Protein AF-A0A956WX05-F1 (afdb_monomer)

Secondary structure (DSSP, 8-state):
-HHHHHHHHHHHHHT-HHHHHHHHHHHHHHHHHHHH-HHHHHHHHHHHHHHHHTGGGS-HHHHHHHHHHIIIIIHHHHHHTT-HHHHHHHHHHHHHHH-HHHHHHHHHHHHHTHHHHHHHHHHHHHHHHHHHHHTT---EEEE-PPPHHHHHHHHHHHT--HHHHHT---EEEE-SSHHHHHHHHHHHHHHSPPPTT-EEETTTS--TT----EEE--

Radius of gyration: 20.92 Å; Cα contacts (8 Å, |Δi|>4): 188; chains: 1; bounding box: 52×32×57 Å

Structure (mmCIF, N/CA/C/O backbone):
data_AF-A0A956WX05-F1
#
_entry.id   AF-A0A956WX05-F1
#
loop_
_atom_site.group_PDB
_atom_site.id
_atom_site.type_symbol
_atom_site.label_atom_id
_atom_site.label_alt_id
_atom_site.label_comp_id
_atom_site.label_asym_id
_atom_site.label_entity_id
_atom_site.label_seq_id
_atom_site.pdbx_PDB_ins_code
_atom_site.Cartn_x
_atom_site.Cartn_y
_atom_site.Cartn_z
_atom_site.occupancy
_atom_site.B_iso_or_equiv
_atom_site.auth_seq_id
_atom_site.auth_comp_id
_atom_site.auth_asym_id
_atom_site.auth_atom_id
_atom_site.pdbx_PDB_model_num
ATOM 1 N N . ILE A 1 1 ? 30.055 19.301 -15.978 1.00 44.91 1 ILE A N 1
ATOM 2 C CA . ILE A 1 1 ? 29.910 18.831 -17.383 1.00 44.91 1 ILE A CA 1
ATOM 3 C C . ILE A 1 1 ? 28.985 17.605 -17.504 1.00 44.91 1 ILE A C 1
ATOM 5 O O . ILE A 1 1 ? 28.090 17.647 -18.333 1.00 44.91 1 ILE A O 1
ATOM 9 N N . LYS A 1 2 ? 29.084 16.570 -16.645 1.00 38.91 2 LYS A N 1
ATOM 10 C CA . LYS A 1 2 ? 28.152 15.411 -16.659 1.00 38.91 2 LYS A CA 1
ATOM 11 C C . LYS A 1 2 ? 26.676 15.735 -16.329 1.00 38.91 2 LYS A C 1
ATOM 13 O O . LYS A 1 2 ? 25.801 15.197 -16.988 1.00 38.91 2 LYS A O 1
ATOM 18 N N . ARG A 1 3 ? 26.382 16.672 -15.411 1.00 35.03 3 ARG A N 1
ATOM 19 C CA . ARG A 1 3 ? 24.989 17.054 -15.061 1.00 35.03 3 ARG A CA 1
ATOM 20 C C . ARG A 1 3 ? 24.196 17.713 -16.206 1.00 35.03 3 ARG A C 1
ATOM 22 O O . ARG A 1 3 ? 23.007 17.471 -16.328 1.00 35.03 3 ARG A O 1
ATOM 29 N N . PHE A 1 4 ? 24.862 18.443 -17.105 1.00 32.81 4 PHE A N 1
ATOM 30 C CA . PHE A 1 4 ? 24.229 19.050 -18.290 1.00 32.81 4 PHE A CA 1
ATOM 31 C C . PHE A 1 4 ? 23.943 18.041 -19.424 1.00 32.81 4 PHE A C 1
ATOM 33 O O . PHE A 1 4 ? 23.178 18.332 -20.342 1.00 32.81 4 PHE A O 1
ATOM 40 N N . SER A 1 5 ? 24.558 16.853 -19.383 1.00 39.62 5 SER A N 1
ATOM 41 C CA . SER A 1 5 ? 24.333 15.771 -20.353 1.00 39.62 5 SER A CA 1
ATOM 42 C C . SER A 1 5 ? 23.046 14.993 -20.048 1.00 39.62 5 SER A C 1
ATOM 44 O O . SER A 1 5 ? 22.335 14.593 -20.969 1.00 39.62 5 SER A O 1
ATOM 46 N N . ASP A 1 6 ? 22.710 14.815 -18.769 1.00 43.44 6 ASP A N 1
ATOM 47 C CA . ASP A 1 6 ? 21.544 14.027 -18.351 1.00 43.44 6 ASP A CA 1
ATOM 48 C C . ASP A 1 6 ? 20.215 14.789 -18.517 1.00 43.44 6 ASP A C 1
ATOM 50 O O . ASP A 1 6 ? 19.205 14.185 -18.888 1.00 43.44 6 ASP A O 1
ATOM 54 N N . GLU A 1 7 ? 20.212 16.121 -18.386 1.00 37.94 7 GLU A N 1
ATOM 55 C CA . GLU A 1 7 ? 19.055 16.964 -18.739 1.00 37.94 7 GLU A CA 1
ATOM 56 C C . GLU A 1 7 ? 18.768 16.950 -20.247 1.00 37.94 7 GLU A C 1
ATOM 58 O O . GLU A 1 7 ? 17.620 16.768 -20.658 1.00 37.94 7 GLU A O 1
ATOM 63 N N . LYS A 1 8 ? 19.809 17.022 -21.091 1.00 35.59 8 LYS A N 1
ATOM 64 C CA . LYS A 1 8 ? 19.659 16.902 -22.552 1.00 35.59 8 LYS A CA 1
ATOM 65 C C . LYS A 1 8 ? 19.182 15.514 -22.980 1.00 35.59 8 LYS A C 1
ATOM 67 O O . LYS A 1 8 ? 18.405 15.407 -23.925 1.00 35.59 8 LYS A O 1
ATOM 72 N N . ARG A 1 9 ? 19.582 14.453 -22.272 1.00 43.03 9 ARG A N 1
ATOM 73 C CA . ARG A 1 9 ? 19.120 13.078 -22.531 1.00 43.03 9 ARG A CA 1
ATOM 74 C C . ARG A 1 9 ? 17.665 12.872 -22.101 1.00 43.03 9 ARG A C 1
ATOM 76 O O . ARG A 1 9 ? 16.919 12.186 -22.794 1.00 43.03 9 ARG A O 1
ATOM 83 N N . SER A 1 10 ? 17.243 13.518 -21.017 1.00 41.22 10 SER A N 1
ATOM 84 C CA . SER A 1 10 ? 15.852 13.523 -20.546 1.00 41.22 10 SER A CA 1
ATOM 85 C C . SER A 1 10 ? 14.934 14.331 -21.480 1.00 41.22 10 SER A C 1
ATOM 87 O O . SER A 1 10 ? 13.826 13.892 -21.787 1.00 41.22 10 SER A O 1
ATOM 89 N N . GLN A 1 11 ? 15.425 15.444 -22.038 1.00 34.50 11 GLN A N 1
ATOM 90 C CA . GLN A 1 11 ? 14.719 16.248 -23.049 1.00 34.50 11 GLN A CA 1
ATOM 91 C C . GLN A 1 11 ? 14.708 15.605 -24.453 1.00 34.50 11 GLN A C 1
ATOM 93 O O . GLN A 1 11 ? 13.719 15.734 -25.177 1.00 34.50 11 GLN A O 1
ATOM 98 N N . GLN A 1 12 ? 15.743 14.846 -24.838 1.00 37.19 12 GLN A N 1
ATOM 99 C CA . GLN A 1 12 ? 15.767 14.087 -26.103 1.00 37.19 12 GLN A CA 1
ATOM 100 C C . GLN A 1 12 ? 14.796 12.898 -26.118 1.00 37.19 12 GLN A C 1
ATOM 102 O O . GLN A 1 12 ? 14.262 12.544 -27.168 1.00 37.19 12 GLN A O 1
ATOM 107 N N . VAL A 1 13 ? 14.518 12.286 -24.961 1.00 44.94 13 VAL A N 1
ATOM 108 C CA . VAL A 1 13 ? 13.513 11.212 -24.859 1.00 44.94 13 VAL A CA 1
ATOM 109 C C . VAL A 1 13 ? 12.089 11.766 -25.011 1.00 44.94 13 VAL A C 1
ATOM 111 O O . VAL A 1 13 ? 11.236 11.089 -25.583 1.00 44.94 13 VAL A O 1
ATOM 114 N N . ALA A 1 14 ? 11.839 13.012 -24.589 1.00 45.31 14 ALA A N 1
ATOM 115 C CA . ALA A 1 14 ? 10.548 13.685 -24.758 1.00 45.31 14 ALA A CA 1
ATOM 116 C C . ALA A 1 14 ? 10.253 14.127 -26.211 1.00 45.31 14 ALA A C 1
ATOM 118 O O . ALA A 1 14 ? 9.101 14.392 -26.551 1.00 45.31 14 ALA A O 1
ATOM 119 N N . THR A 1 15 ? 11.267 14.180 -27.082 1.00 43.34 15 THR A N 1
ATOM 120 C CA . THR A 1 15 ? 11.187 14.778 -28.429 1.00 43.34 15 THR A CA 1
ATOM 121 C C . THR A 1 15 ? 11.340 13.782 -29.581 1.00 43.34 15 THR A C 1
ATOM 123 O O . THR A 1 15 ? 11.378 14.204 -30.732 1.00 43.34 15 THR A O 1
ATOM 126 N N . ASN A 1 16 ? 11.385 12.466 -29.330 1.00 46.72 16 ASN A N 1
ATOM 127 C CA . ASN A 1 16 ? 11.473 11.472 -30.406 1.00 46.72 16 ASN A CA 1
ATOM 128 C C . ASN A 1 16 ? 10.069 11.009 -30.874 1.00 46.72 16 ASN A C 1
ATOM 130 O O . ASN A 1 16 ? 9.438 10.186 -30.197 1.00 46.72 16 ASN A O 1
ATOM 134 N N . PRO A 1 17 ? 9.566 11.482 -32.033 1.00 50.50 17 PRO A N 1
ATOM 135 C CA . PRO A 1 17 ? 8.186 11.250 -32.466 1.00 50.50 17 PRO A CA 1
ATOM 136 C C . PRO A 1 17 ? 7.859 9.770 -32.719 1.00 50.50 17 PRO A C 1
ATOM 138 O O . PRO A 1 17 ? 6.724 9.358 -32.497 1.00 50.50 17 PRO A O 1
ATOM 141 N N . LYS A 1 18 ? 8.844 8.934 -33.090 1.00 49.53 18 LYS A N 1
ATOM 142 C CA . LYS A 1 18 ? 8.647 7.483 -33.302 1.00 49.53 18 LYS A CA 1
ATOM 143 C C . LYS A 1 18 ? 8.356 6.716 -32.009 1.00 49.53 18 LYS A C 1
ATOM 145 O O . LYS A 1 18 ? 7.507 5.832 -32.002 1.00 49.53 18 LYS A O 1
ATOM 150 N N . LEU A 1 19 ? 9.049 7.041 -30.915 1.00 51.34 19 LEU A N 1
ATOM 151 C CA . LEU A 1 19 ? 8.840 6.392 -29.611 1.00 51.34 19 LEU A CA 1
ATOM 152 C C . LEU A 1 19 ? 7.511 6.821 -28.978 1.00 51.34 19 LEU A C 1
ATOM 154 O O . LEU A 1 19 ? 6.850 6.011 -28.330 1.00 51.34 19 LEU A O 1
ATOM 158 N N . ARG A 1 20 ? 7.112 8.079 -29.204 1.00 54.81 20 ARG A N 1
ATOM 159 C CA . ARG A 1 20 ? 5.811 8.619 -28.794 1.00 54.81 20 ARG A CA 1
ATOM 160 C C . ARG A 1 20 ? 4.674 7.939 -29.560 1.00 54.81 20 ARG A C 1
ATOM 162 O O . ARG A 1 20 ? 3.810 7.345 -28.935 1.00 54.81 20 ARG A O 1
ATOM 169 N N . SER A 1 21 ? 4.794 7.850 -30.887 1.00 59.25 21 SER A N 1
ATOM 170 C CA . SER A 1 21 ? 3.872 7.102 -31.754 1.00 59.25 21 SER A CA 1
ATOM 171 C C . SER A 1 21 ? 3.710 5.633 -31.335 1.00 59.25 21 SER A C 1
ATOM 173 O O . SER A 1 21 ? 2.587 5.144 -31.275 1.00 59.25 21 SER A O 1
ATOM 175 N N . GLN A 1 22 ? 4.791 4.922 -30.991 1.00 63.62 22 GLN A N 1
ATOM 176 C CA . GLN A 1 22 ? 4.692 3.528 -30.532 1.00 63.62 22 GLN A CA 1
ATOM 177 C C . GLN A 1 22 ? 4.024 3.389 -29.158 1.00 63.62 22 GLN A C 1
ATOM 179 O O . GLN A 1 22 ? 3.294 2.421 -28.925 1.00 63.62 22 GLN A O 1
ATOM 184 N N . ARG A 1 23 ? 4.263 4.338 -28.242 1.00 59.41 23 ARG A N 1
ATOM 185 C CA . ARG A 1 23 ? 3.564 4.398 -26.951 1.00 59.41 23 ARG A CA 1
ATOM 186 C C . ARG A 1 23 ? 2.079 4.659 -27.140 1.00 59.41 23 ARG A C 1
ATOM 188 O O . ARG A 1 23 ? 1.278 3.930 -26.566 1.00 59.41 23 ARG A O 1
ATOM 195 N N . ASP A 1 24 ? 1.735 5.630 -27.974 1.00 65.44 24 ASP A N 1
ATOM 196 C CA . ASP A 1 24 ? 0.354 6.013 -28.255 1.00 65.44 24 ASP A CA 1
ATOM 197 C C . ASP A 1 24 ? -0.404 4.864 -28.933 1.00 65.44 24 ASP A C 1
ATOM 199 O O . ASP A 1 24 ? -1.532 4.566 -28.557 1.00 65.44 24 ASP A O 1
ATOM 203 N N . GLU A 1 25 ? 0.245 4.129 -29.839 1.00 68.56 25 GLU A N 1
ATOM 204 C CA . GLU A 1 25 ? -0.319 2.941 -30.490 1.00 68.56 25 GLU A CA 1
ATOM 205 C C . GLU A 1 25 ? -0.507 1.769 -29.511 1.00 68.56 25 GLU A C 1
ATOM 207 O O . GLU A 1 25 ? -1.516 1.066 -29.551 1.00 68.56 25 GLU A O 1
ATOM 212 N N . THR A 1 26 ? 0.445 1.560 -28.594 1.00 66.38 26 THR A N 1
ATOM 213 C CA . THR A 1 26 ? 0.338 0.523 -27.551 1.00 66.38 26 THR A CA 1
ATOM 214 C C . THR A 1 26 ? -0.790 0.850 -26.579 1.00 66.38 26 THR A C 1
ATOM 216 O O . THR A 1 26 ? -1.594 -0.020 -26.257 1.00 66.38 26 THR A O 1
ATOM 219 N N . LEU A 1 27 ? -0.889 2.110 -26.150 1.00 66.12 27 LEU A N 1
ATOM 220 C CA . LEU A 1 27 ? -1.981 2.598 -25.314 1.00 66.12 27 LEU A CA 1
ATOM 221 C C . LEU A 1 27 ? -3.322 2.479 -26.040 1.00 66.12 27 LEU A C 1
ATOM 223 O O . LEU A 1 27 ? -4.270 1.957 -25.466 1.00 66.12 27 LEU A O 1
ATOM 227 N N . ARG A 1 28 ? -3.396 2.877 -27.315 1.00 66.25 28 ARG A N 1
ATOM 228 C CA . ARG A 1 28 ? -4.597 2.755 -28.151 1.00 66.25 28 ARG A CA 1
ATOM 229 C C . ARG A 1 28 ? -5.059 1.304 -28.265 1.00 66.25 28 ARG A C 1
ATOM 231 O O . ARG A 1 28 ? -6.236 1.037 -28.048 1.00 66.25 28 ARG A O 1
ATOM 238 N N . LYS A 1 29 ? -4.145 0.366 -28.538 1.00 67.25 29 LYS A N 1
ATOM 239 C CA . LYS A 1 29 ? -4.451 -1.074 -28.574 1.00 67.25 29 LYS A CA 1
ATOM 240 C C . LYS A 1 29 ? -4.931 -1.584 -27.222 1.00 67.25 29 LYS A C 1
ATOM 242 O O . LYS A 1 29 ? -5.935 -2.277 -27.177 1.00 67.25 29 LYS A O 1
ATOM 247 N N . LEU A 1 30 ? -4.274 -1.191 -26.129 1.00 65.50 30 LEU A N 1
ATOM 248 C CA . LEU A 1 30 ? -4.719 -1.539 -24.778 1.00 65.50 30 LEU A CA 1
ATOM 249 C C . LEU A 1 30 ? -6.132 -1.006 -24.490 1.00 65.50 30 LEU A C 1
ATOM 251 O O . LEU A 1 30 ? -6.944 -1.753 -23.960 1.00 65.50 30 LEU A O 1
ATOM 255 N N . PHE A 1 31 ? -6.456 0.232 -24.873 1.00 66.56 31 PHE A N 1
ATOM 256 C CA . PHE A 1 31 ? -7.792 0.811 -24.680 1.00 66.56 31 PHE A CA 1
ATOM 257 C C . PHE A 1 31 ? -8.874 0.145 -25.538 1.00 66.56 31 PHE A C 1
ATOM 259 O O . PHE A 1 31 ? -9.967 -0.096 -25.037 1.00 66.56 31 PHE A O 1
ATOM 266 N N . LEU A 1 32 ? -8.569 -0.201 -26.792 1.00 61.84 32 LEU A N 1
ATOM 267 C CA . LEU A 1 32 ? -9.462 -0.999 -27.640 1.00 61.84 32 LEU A CA 1
ATOM 268 C C . LEU A 1 32 ? -9.715 -2.383 -27.027 1.00 61.84 32 LEU A C 1
ATOM 270 O O . LEU A 1 32 ? -10.863 -2.790 -26.901 1.00 61.84 32 LEU A O 1
ATOM 274 N N . SER A 1 33 ? -8.668 -3.057 -26.539 1.00 61.31 33 SER A N 1
ATOM 275 C CA . SER A 1 33 ? -8.810 -4.347 -25.853 1.00 61.31 33 SER A CA 1
ATOM 276 C C . SER A 1 33 ? -9.602 -4.246 -24.544 1.00 61.31 33 SER A C 1
ATOM 278 O O . SER A 1 33 ? -10.356 -5.157 -24.223 1.00 61.31 33 SER A O 1
ATOM 280 N N . MET A 1 34 ? -9.472 -3.145 -23.792 1.00 63.53 34 MET A N 1
ATOM 281 C CA . MET A 1 34 ? -10.298 -2.887 -22.602 1.00 63.53 34 MET A CA 1
ATOM 282 C C . MET A 1 34 ? -11.779 -2.707 -22.935 1.00 63.53 34 MET A C 1
ATOM 284 O O . MET A 1 34 ? -12.617 -3.080 -22.120 1.00 63.53 34 MET A O 1
ATOM 288 N N . ALA A 1 35 ? -12.089 -2.098 -24.083 1.00 61.78 35 ALA A N 1
ATOM 289 C CA . ALA A 1 35 ? -13.461 -1.841 -24.508 1.00 61.78 35 ALA A CA 1
ATOM 290 C C . ALA A 1 35 ? -14.190 -3.122 -24.945 1.00 61.78 35 ALA A C 1
ATOM 292 O O . ALA A 1 35 ? -15.409 -3.191 -24.828 1.00 61.78 35 ALA A O 1
ATOM 293 N N . GLU A 1 36 ? -13.451 -4.128 -25.418 1.00 71.25 36 GLU A N 1
ATOM 294 C CA . GLU A 1 36 ? -14.001 -5.423 -25.831 1.00 71.25 36 GLU A CA 1
ATOM 295 C C . GLU A 1 36 ? -14.090 -6.420 -24.665 1.00 71.25 36 GLU A C 1
ATOM 297 O O . GLU A 1 36 ? -15.132 -7.045 -24.474 1.00 71.25 36 GLU A O 1
ATOM 302 N N . ASP A 1 37 ? -13.019 -6.578 -23.874 1.00 84.38 37 ASP A N 1
ATOM 303 C CA . ASP A 1 37 ? -12.986 -7.529 -22.758 1.00 84.38 37 ASP A CA 1
ATOM 304 C C . ASP A 1 37 ? -11.875 -7.212 -21.737 1.00 84.38 37 ASP A C 1
ATOM 306 O O . ASP A 1 37 ? -10.675 -7.378 -21.986 1.00 84.38 37 ASP A O 1
ATOM 310 N N . ILE A 1 38 ? -12.276 -6.844 -20.516 1.00 83.81 38 ILE A N 1
ATOM 311 C CA . ILE A 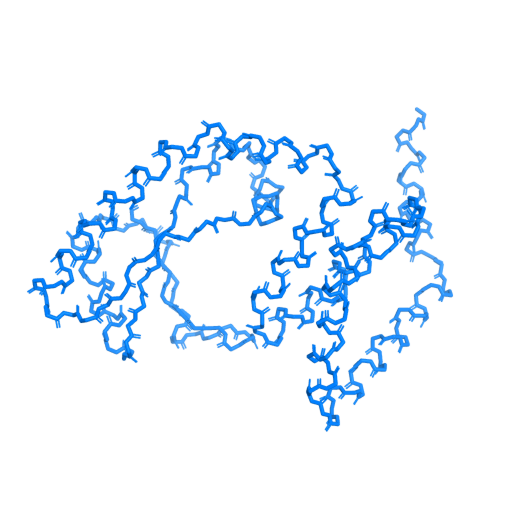1 38 ? -11.361 -6.553 -19.401 1.00 83.81 38 ILE A CA 1
ATOM 312 C C . ILE A 1 38 ? -10.421 -7.723 -19.057 1.00 83.81 38 ILE A C 1
ATOM 314 O O . ILE A 1 38 ? -9.303 -7.497 -18.579 1.00 83.81 38 ILE A O 1
ATOM 318 N N . ARG A 1 39 ? -10.816 -8.976 -19.330 1.00 89.25 39 ARG A N 1
ATOM 319 C CA . ARG A 1 39 ? -10.009 -10.173 -19.037 1.00 89.25 39 ARG A CA 1
ATOM 320 C C . ARG A 1 39 ? -8.691 -10.171 -19.804 1.00 89.25 39 ARG A C 1
ATOM 322 O O . ARG A 1 39 ? -7.672 -10.588 -19.255 1.00 89.25 39 ARG A O 1
ATOM 329 N N . VAL A 1 40 ? -8.675 -9.633 -21.025 1.00 87.56 40 VAL A N 1
ATOM 330 C CA . VAL A 1 40 ? -7.454 -9.504 -21.839 1.00 87.56 40 VAL A CA 1
ATOM 331 C C . VAL A 1 40 ? -6.421 -8.636 -21.123 1.00 87.56 40 VAL A C 1
ATOM 333 O O . VAL A 1 40 ? -5.232 -8.961 -21.080 1.00 87.56 40 VAL A O 1
ATOM 336 N N . VAL A 1 41 ? -6.873 -7.552 -20.493 1.00 86.19 41 VAL A N 1
ATOM 337 C CA . VAL A 1 41 ? -5.995 -6.628 -19.769 1.00 86.19 41 VAL A CA 1
ATOM 338 C C . VAL A 1 41 ? -5.484 -7.244 -18.475 1.00 86.19 41 VAL A C 1
ATOM 340 O O . VAL A 1 41 ? -4.304 -7.095 -18.161 1.00 86.19 41 VAL A O 1
ATOM 343 N N . ILE A 1 42 ? -6.327 -7.989 -17.759 1.00 89.75 42 ILE A N 1
ATOM 344 C CA . ILE A 1 42 ? -5.915 -8.726 -16.557 1.00 89.75 42 ILE A CA 1
ATOM 345 C C . ILE A 1 42 ? -4.825 -9.750 -16.906 1.00 89.75 42 ILE A C 1
ATOM 347 O O . ILE A 1 42 ? -3.779 -9.772 -16.255 1.00 89.75 42 ILE A O 1
ATOM 351 N N . ILE A 1 43 ? -5.013 -10.533 -17.976 1.00 92.06 43 ILE A N 1
ATOM 352 C CA . ILE A 1 43 ? -4.003 -11.484 -18.467 1.00 92.06 43 ILE A CA 1
ATOM 353 C C . ILE A 1 43 ? -2.708 -10.747 -18.823 1.00 92.06 43 ILE A C 1
ATOM 355 O O . ILE A 1 43 ? -1.618 -11.191 -18.456 1.00 92.06 43 ILE A O 1
ATOM 359 N N . LYS A 1 44 ? -2.799 -9.584 -19.480 1.00 91.62 44 LYS A N 1
ATOM 360 C CA . LYS A 1 44 ? -1.610 -8.815 -19.858 1.00 91.62 44 LYS A CA 1
ATOM 361 C C . LYS A 1 44 ? -0.866 -8.223 -18.660 1.00 91.62 44 LYS A C 1
ATOM 363 O O . LYS A 1 44 ? 0.366 -8.176 -18.667 1.00 91.62 44 LYS A O 1
ATOM 368 N N . LEU A 1 45 ? -1.589 -7.783 -17.634 1.00 93.75 45 LEU A N 1
ATOM 369 C CA . LEU A 1 45 ? -1.011 -7.330 -16.372 1.00 93.75 45 LEU A CA 1
ATOM 370 C C . LEU A 1 45 ? -0.307 -8.478 -15.640 1.00 93.75 45 LEU A C 1
ATOM 372 O O . LEU A 1 45 ? 0.803 -8.280 -15.149 1.00 93.75 45 LEU A O 1
ATOM 376 N N . ALA A 1 46 ? -0.897 -9.676 -15.630 1.00 95.44 46 ALA A N 1
ATOM 377 C CA . ALA A 1 46 ? -0.280 -10.869 -15.055 1.00 95.44 46 ALA A CA 1
ATOM 378 C C . ALA A 1 46 ? 1.003 -11.280 -15.805 1.00 95.44 46 ALA A C 1
ATOM 380 O O . ALA A 1 46 ? 2.035 -11.507 -15.172 1.00 95.44 46 ALA A O 1
ATOM 381 N N . ASP A 1 47 ? 0.979 -11.286 -17.143 1.00 95.31 47 ASP A N 1
ATOM 382 C CA . ASP A 1 47 ? 2.164 -11.499 -17.991 1.00 95.31 47 ASP A CA 1
ATOM 383 C C . ASP A 1 47 ? 3.256 -10.464 -17.680 1.00 95.31 47 ASP A C 1
ATOM 385 O O . ASP A 1 47 ? 4.410 -10.804 -17.410 1.00 95.31 47 ASP A O 1
ATOM 389 N N . ARG A 1 48 ? 2.899 -9.173 -17.632 1.00 95.81 48 ARG A N 1
ATOM 390 C CA . ARG A 1 48 ? 3.857 -8.113 -17.299 1.00 95.81 48 ARG A CA 1
ATOM 391 C C . ARG A 1 48 ? 4.442 -8.282 -15.896 1.00 95.81 48 ARG A C 1
ATOM 393 O O . ARG A 1 48 ? 5.644 -8.075 -15.724 1.00 95.81 48 ARG A O 1
ATOM 400 N N . LEU A 1 49 ? 3.623 -8.666 -14.920 1.00 96.62 49 LEU A N 1
ATOM 401 C CA . LEU A 1 49 ? 4.059 -8.916 -13.551 1.00 96.62 49 LEU A CA 1
ATOM 402 C C . LEU A 1 49 ? 5.040 -10.091 -13.479 1.00 96.62 49 LEU A C 1
ATOM 404 O O . LEU A 1 49 ? 6.089 -9.984 -12.846 1.00 96.62 49 LEU A O 1
ATOM 408 N N . HIS A 1 50 ? 4.755 -11.187 -14.181 1.00 96.56 50 HIS A N 1
ATOM 409 C CA . HIS A 1 50 ? 5.693 -12.299 -14.296 1.00 96.56 50 HIS A CA 1
ATOM 410 C C . HIS A 1 50 ? 7.019 -11.852 -14.931 1.00 96.56 50 HIS A C 1
ATOM 412 O O . HIS A 1 50 ? 8.089 -12.100 -14.373 1.00 96.56 50 HIS A O 1
ATOM 418 N N . ASN A 1 51 ? 6.952 -11.122 -16.046 1.00 94.75 51 ASN A N 1
ATOM 419 C CA . ASN A 1 51 ? 8.130 -10.631 -16.758 1.00 94.75 51 ASN A CA 1
ATOM 420 C C . ASN A 1 51 ? 9.002 -9.719 -15.889 1.00 94.75 51 ASN A C 1
ATOM 422 O O . ASN A 1 51 ? 10.227 -9.834 -15.922 1.00 94.75 51 ASN A O 1
ATOM 426 N N . ILE A 1 52 ? 8.403 -8.820 -15.094 1.00 95.56 52 ILE A N 1
ATOM 427 C CA . ILE A 1 52 ? 9.190 -7.892 -14.274 1.00 95.56 52 ILE A CA 1
ATOM 428 C C . ILE A 1 52 ? 9.910 -8.588 -13.109 1.00 95.56 52 ILE A C 1
ATOM 430 O O . ILE A 1 52 ? 11.037 -8.210 -12.770 1.00 95.56 52 ILE A O 1
ATOM 434 N N . ARG A 1 53 ? 9.306 -9.651 -12.557 1.00 94.81 53 ARG A N 1
ATOM 435 C CA . ARG A 1 53 ? 9.911 -10.507 -11.522 1.00 94.81 53 ARG A CA 1
ATOM 436 C C . ARG A 1 53 ? 11.148 -11.255 -12.040 1.00 94.81 53 ARG A C 1
ATOM 438 O O . ARG A 1 53 ? 12.074 -11.521 -11.276 1.00 94.81 53 ARG A O 1
ATOM 445 N N . THR A 1 54 ? 11.199 -11.577 -13.335 1.00 94.75 54 THR A N 1
ATOM 446 C CA . THR A 1 54 ? 12.232 -12.441 -13.940 1.00 94.75 54 THR A CA 1
ATOM 447 C C . THR A 1 54 ? 13.258 -11.699 -14.810 1.00 94.75 54 THR A C 1
ATOM 449 O O . THR A 1 54 ? 14.105 -12.326 -15.449 1.00 94.75 54 THR A O 1
ATOM 452 N N . LEU A 1 55 ? 13.295 -10.358 -14.768 1.00 92.69 55 LEU A N 1
ATOM 453 C CA . LEU A 1 55 ? 14.188 -9.518 -15.591 1.00 92.69 55 LEU A CA 1
ATOM 454 C C . LEU A 1 55 ? 15.695 -9.769 -15.431 1.00 92.69 55 LEU A C 1
ATOM 456 O O . LEU A 1 55 ? 16.479 -9.324 -16.275 1.00 92.69 55 LEU A O 1
ATOM 460 N N . LYS A 1 56 ? 16.119 -10.485 -14.385 1.00 90.94 56 LYS A N 1
ATOM 461 C CA . LYS A 1 56 ? 17.529 -10.736 -14.043 1.00 90.94 56 LYS A CA 1
ATOM 462 C C . LYS A 1 56 ? 18.361 -11.383 -15.160 1.00 90.94 56 LYS A C 1
ATOM 464 O O . LYS A 1 56 ? 19.580 -11.284 -15.112 1.00 90.94 56 LYS A O 1
ATOM 469 N N . HIS A 1 57 ? 17.736 -12.016 -16.152 1.00 90.75 57 HIS A N 1
ATOM 470 C CA . HIS A 1 57 ? 18.429 -12.677 -17.268 1.00 90.75 57 HIS A CA 1
ATOM 471 C C . HIS A 1 57 ? 18.621 -11.786 -18.503 1.00 90.75 57 HIS A C 1
ATOM 473 O O . HIS A 1 57 ? 19.370 -12.137 -19.409 1.00 90.75 57 HIS A O 1
ATOM 479 N N . LEU A 1 58 ? 17.968 -10.623 -18.563 1.00 92.19 58 LEU A N 1
ATOM 480 C CA . LEU A 1 58 ? 18.081 -9.715 -19.707 1.00 92.19 58 LEU A CA 1
ATOM 481 C C . LEU A 1 58 ? 19.282 -8.778 -19.566 1.00 92.19 58 LEU A C 1
ATOM 483 O O . LEU A 1 58 ? 19.803 -8.592 -18.472 1.00 92.19 58 LEU A O 1
ATOM 487 N N . ASN A 1 59 ? 19.705 -8.135 -20.653 1.00 93.81 59 ASN A N 1
ATOM 488 C CA . ASN A 1 59 ? 20.702 -7.065 -20.577 1.00 93.81 59 ASN A CA 1
ATOM 489 C C . ASN A 1 59 ? 20.128 -5.799 -19.905 1.00 93.81 59 ASN A C 1
ATOM 491 O O . ASN A 1 59 ? 18.914 -5.584 -19.894 1.00 93.81 59 ASN A O 1
ATOM 495 N N . GLU A 1 60 ? 20.998 -4.950 -19.352 1.00 92.31 60 GLU A N 1
ATOM 496 C CA . GLU A 1 60 ? 20.594 -3.778 -18.560 1.00 92.31 60 GLU A CA 1
ATOM 497 C C . GLU A 1 60 ? 19.639 -2.845 -19.318 1.00 92.31 60 GLU A C 1
ATOM 499 O O . GLU A 1 60 ? 18.607 -2.437 -18.784 1.00 92.31 60 GLU A O 1
ATOM 504 N N . HIS A 1 61 ? 19.934 -2.572 -20.591 1.00 93.12 61 HIS A N 1
ATOM 505 C CA . HIS A 1 61 ? 19.100 -1.718 -21.431 1.00 93.12 61 HIS A CA 1
ATOM 506 C C . HIS A 1 61 ? 17.659 -2.245 -21.544 1.00 93.12 61 HIS A C 1
ATOM 508 O O . HIS A 1 61 ? 16.703 -1.486 -21.370 1.00 93.12 61 HIS A O 1
ATOM 514 N N . LYS A 1 62 ? 17.477 -3.554 -21.782 1.00 93.00 62 LYS A N 1
ATOM 515 C CA . LYS A 1 62 ? 16.142 -4.171 -21.816 1.00 93.00 62 LYS A CA 1
ATOM 516 C C . LYS A 1 62 ? 15.467 -4.120 -20.446 1.00 93.00 62 LYS A C 1
ATOM 518 O O . LYS A 1 62 ? 14.281 -3.797 -20.403 1.00 93.00 62 LYS A O 1
ATOM 523 N N . ARG A 1 63 ? 16.193 -4.375 -19.347 1.00 95.06 63 ARG A N 1
ATOM 524 C CA . ARG A 1 63 ? 15.632 -4.299 -17.982 1.00 95.06 63 ARG A CA 1
ATOM 525 C C . ARG A 1 63 ? 15.074 -2.911 -17.689 1.00 95.06 63 ARG A C 1
ATOM 527 O O . ARG A 1 63 ? 13.906 -2.793 -17.334 1.00 95.06 63 ARG A O 1
ATOM 534 N N . ARG A 1 64 ? 15.873 -1.860 -17.910 1.00 94.12 64 ARG A N 1
ATOM 535 C CA . ARG A 1 64 ? 15.459 -0.469 -17.660 1.00 94.12 64 ARG A CA 1
ATOM 536 C C . ARG A 1 64 ? 14.301 -0.046 -18.559 1.00 94.12 64 ARG A C 1
ATOM 538 O O . ARG A 1 64 ? 13.372 0.597 -18.081 1.00 94.12 64 ARG A O 1
ATOM 545 N N . ARG A 1 65 ? 14.304 -0.453 -19.834 1.00 94.50 65 ARG A N 1
ATOM 546 C CA . ARG A 1 65 ? 13.190 -0.184 -20.757 1.00 94.50 65 ARG A CA 1
ATOM 547 C C . ARG A 1 65 ? 11.882 -0.810 -20.268 1.00 94.50 65 ARG A C 1
ATOM 549 O O . ARG A 1 65 ? 10.876 -0.114 -20.204 1.00 94.50 65 ARG A O 1
ATOM 556 N N . ILE A 1 66 ? 11.902 -2.098 -19.914 1.00 94.44 66 ILE A N 1
ATOM 557 C CA . ILE A 1 66 ? 10.713 -2.824 -19.436 1.00 94.44 66 ILE A CA 1
ATOM 558 C C . ILE A 1 66 ? 10.227 -2.247 -18.104 1.00 94.44 66 ILE A C 1
ATOM 560 O O . ILE A 1 66 ? 9.026 -2.048 -17.932 1.00 94.44 66 ILE A O 1
ATOM 564 N N . ALA A 1 67 ? 11.138 -1.937 -17.182 1.00 96.00 67 ALA A N 1
ATOM 565 C CA . ALA A 1 67 ? 10.797 -1.321 -15.905 1.00 96.00 67 ALA A CA 1
ATOM 566 C C . ALA A 1 67 ? 10.154 0.064 -16.090 1.00 96.00 67 ALA A C 1
ATOM 568 O O . ALA A 1 67 ? 9.113 0.341 -15.501 1.00 96.00 67 ALA A O 1
ATOM 569 N N . ARG A 1 68 ? 10.702 0.908 -16.975 1.00 95.06 68 ARG A N 1
ATOM 570 C CA . ARG A 1 68 ? 10.120 2.224 -17.280 1.00 95.06 68 ARG A CA 1
ATOM 571 C C . ARG A 1 68 ? 8.741 2.112 -17.920 1.00 95.06 68 ARG A C 1
ATOM 573 O O . ARG A 1 68 ? 7.813 2.773 -17.483 1.00 95.06 68 ARG A O 1
ATOM 580 N N . GLU A 1 69 ? 8.577 1.225 -18.898 1.00 93.75 69 GLU A N 1
ATOM 581 C CA . GLU A 1 69 ? 7.263 0.933 -19.484 1.00 93.75 69 GLU A CA 1
ATOM 582 C C . GLU A 1 69 ? 6.260 0.438 -18.426 1.00 93.75 69 GLU A C 1
ATOM 584 O O . GLU A 1 69 ? 5.083 0.784 -18.469 1.00 93.75 69 GLU A O 1
ATOM 589 N N . THR A 1 70 ? 6.728 -0.340 -17.449 1.00 95.75 70 THR A N 1
ATOM 590 C CA . THR A 1 70 ? 5.892 -0.837 -16.352 1.00 95.75 70 THR A CA 1
ATOM 591 C C . THR A 1 70 ? 5.371 0.293 -15.469 1.00 95.75 70 THR A C 1
ATOM 593 O O . THR A 1 70 ? 4.174 0.314 -15.197 1.00 95.75 70 THR A O 1
ATOM 596 N N . LEU A 1 71 ? 6.224 1.244 -15.073 1.00 93.62 71 LEU A N 1
ATOM 597 C CA . LEU A 1 71 ? 5.789 2.415 -14.300 1.00 93.62 71 LEU A CA 1
ATOM 598 C C . LEU A 1 71 ? 4.900 3.362 -15.102 1.00 93.62 71 LEU A C 1
ATOM 600 O O . LEU A 1 71 ? 3.945 3.897 -14.552 1.00 93.62 71 LEU A O 1
ATOM 604 N N . ASP A 1 72 ? 5.209 3.570 -16.379 1.00 89.44 72 ASP A N 1
ATOM 605 C CA . ASP A 1 72 ? 4.529 4.589 -17.179 1.00 89.44 72 ASP A CA 1
ATOM 606 C C . ASP A 1 72 ? 3.161 4.110 -17.696 1.00 89.44 72 ASP A C 1
ATOM 608 O O . ASP A 1 72 ? 2.275 4.928 -17.929 1.00 89.44 72 ASP A O 1
ATOM 612 N N . ILE A 1 73 ? 2.980 2.796 -17.893 1.00 89.69 73 ILE A N 1
ATOM 613 C CA . ILE A 1 73 ? 1.784 2.226 -18.536 1.00 89.69 73 ILE A CA 1
ATOM 614 C C . ILE A 1 73 ? 1.058 1.245 -17.613 1.00 89.69 73 ILE A C 1
ATOM 616 O O . ILE A 1 73 ? -0.102 1.456 -17.261 1.00 89.69 73 ILE A O 1
ATOM 620 N N . TYR A 1 74 ? 1.722 0.160 -17.212 1.00 92.81 74 TYR A N 1
ATOM 621 C CA . TYR A 1 74 ? 1.040 -0.983 -16.592 1.00 92.81 74 TYR A CA 1
ATOM 622 C C . TYR A 1 74 ? 0.644 -0.736 -15.132 1.00 92.81 74 TYR A C 1
ATOM 624 O O . TYR A 1 74 ? -0.445 -1.134 -14.727 1.00 92.81 74 TYR A O 1
ATOM 632 N N . ALA A 1 75 ? 1.476 -0.053 -14.343 1.00 93.00 75 ALA A N 1
ATOM 633 C CA . ALA A 1 75 ? 1.132 0.314 -12.971 1.00 93.00 75 ALA A CA 1
ATOM 634 C C . ALA A 1 75 ? -0.057 1.305 -12.909 1.00 93.00 75 ALA A C 1
ATOM 636 O O . ALA A 1 75 ? -1.011 1.031 -12.175 1.00 93.00 75 ALA A O 1
ATOM 637 N N . PRO A 1 76 ? -0.096 2.399 -13.701 1.00 90.44 76 PRO A N 1
ATOM 638 C CA . PRO A 1 76 ? -1.272 3.264 -13.804 1.00 90.44 76 PRO A CA 1
ATOM 639 C C . PRO A 1 76 ? -2.525 2.526 -14.278 1.00 90.44 76 PRO A C 1
ATOM 641 O O . PRO A 1 76 ? -3.615 2.772 -13.761 1.00 90.44 76 PRO A O 1
ATOM 644 N N . LEU A 1 77 ? -2.373 1.589 -15.218 1.00 89.00 77 LEU A N 1
ATOM 645 C CA . LEU A 1 77 ? -3.475 0.761 -15.697 1.00 89.00 77 LEU A CA 1
ATOM 646 C C . LEU A 1 77 ? -4.040 -0.131 -14.583 1.00 89.00 77 LEU A C 1
ATOM 648 O O . LEU A 1 77 ? -5.244 -0.111 -14.340 1.00 89.00 77 LEU A O 1
ATOM 652 N N . ALA A 1 78 ? -3.180 -0.837 -13.843 1.00 91.56 78 ALA A N 1
ATOM 653 C CA . ALA A 1 78 ? -3.588 -1.622 -12.678 1.00 91.56 78 ALA A CA 1
ATOM 654 C C . ALA A 1 78 ? -4.275 -0.752 -11.610 1.00 91.56 78 ALA A C 1
ATOM 656 O O . ALA A 1 78 ? -5.275 -1.166 -11.027 1.00 91.56 78 ALA A O 1
ATOM 657 N N . ASN A 1 79 ? -3.788 0.477 -11.390 1.00 89.06 79 ASN A N 1
ATOM 658 C CA . ASN A 1 79 ? -4.416 1.430 -10.474 1.00 89.06 79 ASN A CA 1
ATOM 659 C C 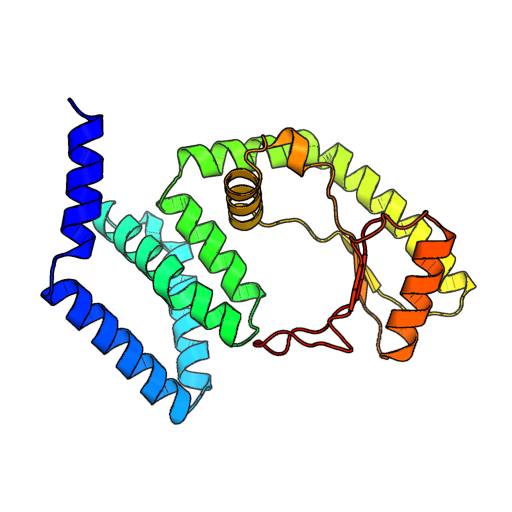. ASN A 1 79 ? -5.836 1.813 -10.910 1.00 89.06 79 ASN A C 1
ATOM 661 O O . ASN A 1 79 ? -6.721 1.885 -10.061 1.00 89.06 79 ASN A O 1
ATOM 665 N N . ARG A 1 80 ? -6.042 2.062 -12.209 1.00 86.69 80 ARG A N 1
ATOM 666 C CA . ARG A 1 80 ? -7.345 2.428 -12.781 1.00 86.69 80 ARG A CA 1
ATOM 667 C C . ARG A 1 80 ? -8.357 1.289 -12.683 1.00 86.69 80 ARG A C 1
ATOM 669 O O . ARG A 1 80 ? -9.521 1.549 -12.426 1.00 86.69 80 ARG A O 1
ATOM 676 N N . LEU A 1 81 ? -7.900 0.047 -12.829 1.00 85.94 81 LEU A N 1
ATOM 677 C CA . LEU A 1 81 ? -8.729 -1.148 -12.648 1.00 85.94 81 LEU A CA 1
ATOM 678 C C . LEU A 1 81 ? -8.978 -1.509 -11.172 1.00 85.94 81 LEU A C 1
ATOM 680 O O . LEU A 1 81 ? -9.610 -2.521 -10.896 1.00 85.94 81 LEU A O 1
ATOM 684 N N . GLY A 1 82 ? -8.436 -0.743 -10.219 1.00 84.88 82 GLY A N 1
ATOM 685 C CA . GLY A 1 82 ? -8.568 -1.037 -8.790 1.00 84.88 82 GLY A CA 1
ATOM 686 C C . GLY A 1 82 ? -7.747 -2.243 -8.312 1.00 84.88 82 GLY A C 1
ATOM 687 O O . GLY A 1 82 ? -7.832 -2.618 -7.144 1.00 84.88 82 GLY A O 1
ATOM 688 N N . ILE A 1 83 ? -6.895 -2.832 -9.162 1.00 89.44 83 ILE A N 1
ATOM 689 C CA . ILE A 1 83 ? -6.094 -4.021 -8.831 1.00 89.44 83 ILE A CA 1
ATOM 690 C C . ILE A 1 83 ? -4.818 -3.590 -8.105 1.00 89.44 83 ILE A C 1
ATOM 692 O O . ILE A 1 83 ? -3.701 -3.616 -8.635 1.00 89.44 83 ILE A O 1
ATOM 696 N N . TRP A 1 84 ? -4.999 -3.151 -6.862 1.00 87.44 84 TRP A N 1
ATOM 697 C CA . TRP A 1 84 ? -3.934 -2.539 -6.079 1.00 87.44 84 TRP A CA 1
ATOM 698 C C . TRP A 1 84 ? -2.760 -3.492 -5.841 1.00 87.44 84 TRP A C 1
ATOM 700 O O . TRP A 1 84 ? -1.615 -3.050 -5.898 1.00 87.44 84 TRP A O 1
ATOM 710 N N . GLN A 1 85 ? -3.032 -4.792 -5.662 1.00 89.81 85 GLN A N 1
ATOM 711 C CA . GLN A 1 85 ? -1.994 -5.798 -5.439 1.00 89.81 85 GLN A CA 1
ATOM 712 C C . GLN A 1 85 ? -0.985 -5.870 -6.590 1.00 89.81 85 GLN A C 1
ATOM 714 O O . GLN A 1 85 ? 0.222 -5.804 -6.377 1.00 89.81 85 GLN A O 1
ATOM 719 N N . ILE A 1 86 ? -1.485 -5.934 -7.825 1.00 93.69 86 ILE A N 1
ATOM 720 C CA . ILE A 1 86 ? -0.632 -5.940 -9.015 1.00 93.69 86 ILE A CA 1
ATOM 721 C C . ILE A 1 86 ? 0.086 -4.598 -9.154 1.00 93.69 86 ILE A C 1
ATOM 723 O O . ILE A 1 86 ? 1.278 -4.569 -9.445 1.00 93.69 86 ILE A O 1
ATOM 727 N N . LYS A 1 87 ? -0.617 -3.481 -8.927 1.00 93.62 87 LYS A N 1
ATOM 728 C CA . LYS A 1 87 ? -0.038 -2.138 -9.047 1.00 93.62 87 LYS A CA 1
ATOM 729 C C . LYS A 1 87 ? 1.221 -1.985 -8.193 1.00 93.62 87 LYS A C 1
ATOM 731 O O . LYS A 1 87 ? 2.258 -1.617 -8.738 1.00 93.62 87 LYS A O 1
ATOM 736 N N . TRP A 1 88 ? 1.131 -2.210 -6.880 1.00 92.94 88 TRP A N 1
ATOM 737 C CA . TRP A 1 88 ? 2.273 -1.943 -6.002 1.00 92.94 88 TRP A CA 1
ATOM 738 C C . TRP A 1 88 ? 3.442 -2.874 -6.309 1.00 92.94 88 TRP A C 1
ATOM 740 O O . TRP A 1 88 ? 4.594 -2.458 -6.241 1.00 92.94 88 TRP A O 1
ATOM 750 N N . GLU A 1 89 ? 3.159 -4.113 -6.709 1.00 95.19 89 GLU A N 1
ATOM 751 C CA . GLU A 1 89 ? 4.210 -5.066 -7.022 1.00 95.19 89 GLU A CA 1
ATOM 752 C C . GLU A 1 89 ? 4.930 -4.714 -8.331 1.00 95.19 89 GLU A C 1
ATOM 754 O O . GLU A 1 89 ? 6.159 -4.802 -8.410 1.00 95.19 89 GLU A O 1
ATOM 759 N N . LEU A 1 90 ? 4.187 -4.255 -9.343 1.00 96.75 90 LEU A N 1
ATOM 760 C CA . LEU A 1 90 ? 4.758 -3.678 -10.558 1.00 96.75 90 LEU A CA 1
ATOM 761 C C . LEU A 1 90 ? 5.612 -2.442 -10.238 1.00 96.75 90 LEU A C 1
ATOM 763 O O . LEU A 1 90 ? 6.711 -2.312 -10.775 1.00 96.75 90 LEU A O 1
ATOM 767 N N . GLU A 1 91 ? 5.123 -1.559 -9.363 1.00 96.69 91 GLU A N 1
ATOM 768 C CA . GLU A 1 91 ? 5.824 -0.344 -8.937 1.00 96.69 91 GLU A CA 1
ATOM 769 C C . GLU A 1 91 ? 7.150 -0.659 -8.225 1.00 96.69 91 GLU A C 1
ATOM 771 O O . GLU A 1 91 ? 8.200 -0.176 -8.654 1.00 96.69 91 GLU A O 1
ATOM 776 N N . ASP A 1 92 ? 7.133 -1.512 -7.198 1.00 95.62 92 ASP A N 1
ATOM 777 C CA . ASP A 1 92 ? 8.325 -1.862 -6.416 1.00 95.62 92 ASP A CA 1
ATOM 778 C C . ASP A 1 92 ? 9.367 -2.601 -7.270 1.00 95.62 92 ASP A C 1
ATOM 780 O O . ASP A 1 92 ? 10.559 -2.274 -7.225 1.00 95.62 92 ASP A O 1
ATOM 784 N N . ASN A 1 93 ? 8.941 -3.554 -8.109 1.00 96.31 93 ASN A N 1
ATOM 785 C CA . ASN A 1 93 ? 9.864 -4.258 -9.001 1.00 96.31 93 ASN A CA 1
ATOM 786 C C . ASN A 1 93 ? 10.451 -3.323 -10.060 1.00 96.31 93 ASN A C 1
ATOM 788 O O . ASN A 1 93 ? 11.646 -3.393 -10.344 1.00 96.31 93 ASN A O 1
ATOM 792 N N . ALA A 1 94 ? 9.651 -2.434 -10.647 1.00 96.62 94 ALA A N 1
ATOM 793 C CA . ALA A 1 94 ? 10.171 -1.480 -11.615 1.00 96.62 94 ALA A CA 1
ATOM 794 C C . ALA A 1 94 ? 11.151 -0.499 -10.972 1.00 96.62 94 ALA A C 1
ATOM 796 O O . ALA A 1 94 ? 12.219 -0.245 -11.534 1.00 96.62 94 ALA A O 1
ATOM 797 N N . PHE A 1 95 ? 10.837 -0.013 -9.772 1.00 96.75 95 PHE A N 1
ATOM 798 C CA . PHE A 1 95 ? 11.715 0.864 -9.011 1.00 96.75 95 PHE A CA 1
ATOM 799 C C . PHE A 1 95 ? 13.059 0.199 -8.708 1.00 96.75 95 PHE A C 1
ATOM 801 O O . PHE A 1 95 ? 14.102 0.799 -8.960 1.00 96.75 95 PHE A O 1
ATOM 808 N N . ARG A 1 96 ? 13.055 -1.080 -8.309 1.00 95.50 96 ARG A N 1
ATOM 809 C CA . ARG A 1 96 ? 14.274 -1.875 -8.085 1.00 95.50 96 ARG A CA 1
ATOM 810 C C . ARG A 1 96 ? 15.226 -1.878 -9.283 1.00 95.50 96 ARG A C 1
ATOM 812 O O . ARG A 1 96 ? 16.442 -1.895 -9.098 1.00 95.50 96 ARG A O 1
ATOM 819 N N . TRP A 1 97 ? 14.695 -1.908 -10.504 1.00 95.06 97 TRP A N 1
ATOM 820 C CA . TRP A 1 97 ? 15.506 -1.931 -11.726 1.00 95.06 97 TRP A CA 1
ATOM 821 C C . TRP A 1 97 ? 15.905 -0.540 -12.222 1.00 95.06 97 TRP A C 1
ATOM 823 O O . TRP A 1 97 ? 16.917 -0.411 -12.912 1.00 95.06 97 TRP A O 1
ATOM 833 N N . LEU A 1 98 ? 15.114 0.489 -11.917 1.00 95.00 98 LEU A N 1
ATOM 834 C CA . LEU A 1 98 ? 15.383 1.858 -12.351 1.00 95.00 98 LEU A CA 1
ATOM 835 C C . LEU A 1 98 ? 16.354 2.573 -11.413 1.00 95.00 98 LEU A C 1
ATOM 837 O O . LEU A 1 98 ? 17.326 3.141 -11.909 1.00 95.00 98 LEU A O 1
ATOM 841 N N . GLU A 1 99 ? 16.132 2.456 -10.103 1.00 95.06 99 GLU A N 1
ATOM 842 C CA . GLU A 1 99 ? 16.876 3.128 -9.031 1.00 95.06 99 GLU A CA 1
ATOM 843 C C . GLU A 1 99 ? 17.360 2.110 -7.972 1.00 95.06 99 GLU A C 1
ATOM 845 O O . GLU A 1 99 ? 16.901 2.104 -6.827 1.00 95.06 99 GLU A O 1
ATOM 850 N N . PRO A 1 100 ? 18.288 1.199 -8.328 1.00 94.19 100 PRO A N 1
ATOM 851 C CA . PRO A 1 100 ? 18.683 0.087 -7.459 1.00 94.19 100 PRO A CA 1
ATOM 852 C C . PRO A 1 100 ? 19.383 0.522 -6.165 1.00 94.19 100 PRO A C 1
ATOM 854 O O . PRO A 1 100 ? 19.339 -0.218 -5.184 1.00 94.19 100 PRO A O 1
ATOM 857 N N . VAL A 1 101 ? 20.054 1.680 -6.166 1.00 94.75 101 VAL A N 1
ATOM 858 C CA . VAL A 1 101 ? 20.753 2.220 -4.988 1.00 94.75 101 VAL A CA 1
ATOM 859 C C . VAL A 1 101 ? 19.728 2.688 -3.960 1.00 94.75 101 VAL A C 1
ATOM 861 O O . VAL A 1 101 ? 19.652 2.111 -2.879 1.00 94.75 101 VAL A O 1
ATOM 864 N N . THR A 1 102 ? 18.845 3.608 -4.348 1.00 92.38 102 THR A N 1
ATOM 865 C CA . THR A 1 102 ? 17.771 4.122 -3.487 1.00 92.38 102 THR A CA 1
ATOM 866 C C . THR A 1 102 ? 16.812 3.025 -3.031 1.00 92.38 102 THR A C 1
ATOM 868 O O . THR A 1 102 ? 16.404 2.996 -1.873 1.00 92.38 102 THR A O 1
ATOM 871 N N . TYR A 1 103 ? 16.488 2.060 -3.901 1.00 93.94 103 TYR A N 1
ATOM 872 C CA . TYR A 1 103 ? 15.703 0.890 -3.501 1.00 93.94 103 TYR A CA 1
ATOM 873 C C . TYR A 1 103 ? 16.365 0.134 -2.340 1.00 93.94 103 TYR A C 1
ATOM 875 O O . TYR A 1 103 ? 15.688 -0.244 -1.383 1.00 93.94 103 TYR A O 1
ATOM 883 N N . LYS A 1 104 ? 17.683 -0.104 -2.416 1.00 93.44 104 LYS A N 1
ATOM 884 C CA . LYS A 1 104 ? 18.42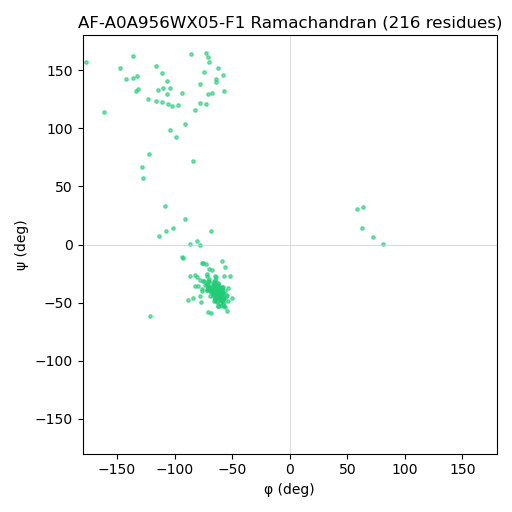8 -0.807 -1.363 1.00 93.44 104 LYS A CA 1
ATOM 885 C C . LYS A 1 104 ? 18.511 0.009 -0.079 1.00 93.44 104 LYS A C 1
ATOM 887 O O . LYS A 1 104 ? 18.347 -0.577 0.982 1.00 93.44 104 LYS A O 1
ATOM 892 N N . GLU A 1 105 ? 18.727 1.317 -0.167 1.00 91.25 105 GLU A N 1
ATOM 893 C CA . GLU A 1 105 ? 18.741 2.217 0.996 1.00 91.25 105 GLU A CA 1
ATOM 894 C C . GLU A 1 105 ? 17.415 2.139 1.761 1.00 91.25 105 GLU A C 1
ATOM 896 O O . GLU A 1 105 ? 17.404 1.794 2.943 1.00 91.25 105 GLU A O 1
ATOM 901 N N . ILE A 1 106 ? 16.288 2.322 1.061 1.00 90.50 106 ILE A N 1
ATOM 902 C CA . ILE A 1 106 ? 14.951 2.237 1.666 1.00 90.50 106 ILE A CA 1
ATOM 903 C C . ILE A 1 106 ? 14.684 0.830 2.212 1.00 90.50 106 ILE A C 1
ATOM 905 O O . ILE A 1 106 ? 14.187 0.676 3.328 1.00 90.50 106 ILE A O 1
ATOM 909 N N . SER A 1 107 ? 15.032 -0.211 1.449 1.00 90.31 107 SER A N 1
ATOM 910 C CA . SER A 1 107 ? 14.862 -1.603 1.877 1.00 90.31 107 SER A CA 1
ATOM 911 C C . SER A 1 107 ? 15.656 -1.914 3.146 1.00 90.31 107 SER A C 1
ATOM 913 O O . SER A 1 107 ? 15.136 -2.596 4.023 1.00 90.31 107 SER A O 1
ATOM 915 N N . ASN A 1 108 ? 16.898 -1.443 3.256 1.00 90.06 108 ASN A N 1
ATOM 916 C CA . ASN A 1 108 ? 17.744 -1.693 4.420 1.00 90.06 108 ASN A CA 1
ATOM 917 C C . ASN A 1 108 ? 17.227 -0.944 5.651 1.00 90.06 108 ASN A C 1
ATOM 919 O O . ASN A 1 108 ? 17.100 -1.561 6.708 1.00 90.06 108 ASN A O 1
ATOM 923 N N . GLY A 1 109 ? 16.839 0.328 5.504 1.00 86.44 109 GLY A N 1
ATOM 924 C CA . GLY A 1 109 ? 16.219 1.091 6.593 1.00 86.44 109 GLY A CA 1
ATOM 925 C C . GLY A 1 109 ? 14.944 0.417 7.116 1.00 86.44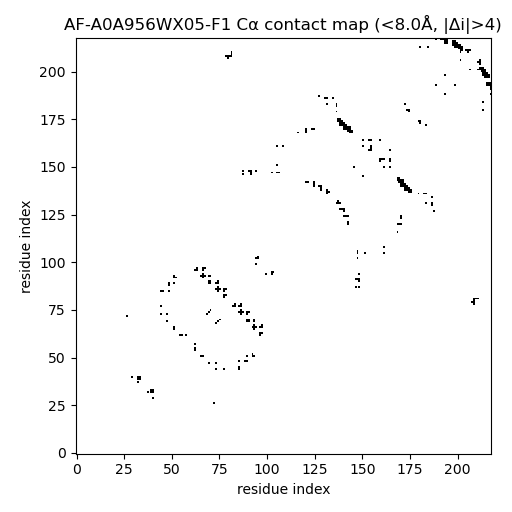 109 GLY A C 1
ATOM 926 O O . GLY A 1 109 ? 14.759 0.266 8.323 1.00 86.44 109 GLY A O 1
ATOM 927 N N . LEU A 1 110 ? 14.111 -0.109 6.207 1.00 83.44 110 LEU A N 1
ATOM 928 C CA . LEU A 1 110 ? 12.904 -0.862 6.564 1.00 83.44 110 LEU A CA 1
ATOM 929 C C . LEU A 1 110 ? 13.199 -2.178 7.297 1.00 83.44 110 LEU A C 1
ATOM 931 O O . LEU A 1 110 ? 12.378 -2.604 8.110 1.00 83.44 110 LEU A O 1
ATOM 935 N N . GLN A 1 111 ? 14.312 -2.851 6.987 1.00 84.25 111 GLN A N 1
ATOM 936 C CA . GLN A 1 111 ? 14.700 -4.094 7.662 1.00 84.25 111 GLN A CA 1
ATOM 937 C C . GLN A 1 111 ? 15.282 -3.832 9.048 1.00 84.25 111 GLN A C 1
ATOM 939 O O . GLN A 1 111 ? 14.955 -4.562 9.980 1.00 84.25 111 GLN A O 1
ATOM 944 N N . GLN A 1 112 ? 16.093 -2.783 9.199 1.00 83.69 112 GLN A N 1
ATOM 945 C CA . GLN A 1 112 ? 16.747 -2.458 10.467 1.00 83.69 112 GLN A CA 1
ATOM 946 C C . GLN A 1 112 ? 15.737 -2.220 11.597 1.00 83.69 112 GLN A C 1
ATOM 948 O O . GLN A 1 112 ? 15.968 -2.651 12.719 1.00 83.69 112 GLN A O 1
ATOM 953 N N . ARG A 1 113 ? 14.590 -1.606 11.286 1.00 78.06 113 ARG A N 1
ATOM 954 C CA . ARG A 1 113 ? 13.518 -1.308 12.254 1.00 78.06 113 ARG A CA 1
ATOM 955 C C . ARG A 1 113 ? 12.340 -2.276 12.191 1.00 78.06 113 ARG A C 1
ATOM 957 O O . ARG A 1 113 ? 11.260 -1.996 12.706 1.00 78.06 113 ARG A O 1
ATOM 964 N N . ARG A 1 114 ? 12.504 -3.420 11.518 1.00 81.75 114 ARG A N 1
ATOM 965 C CA . ARG A 1 114 ? 11.400 -4.362 11.291 1.00 81.75 114 ARG A CA 1
ATOM 966 C C . ARG A 1 114 ? 10.824 -4.897 12.600 1.00 81.75 114 ARG A C 1
ATOM 968 O O . ARG A 1 114 ? 9.609 -5.057 12.671 1.00 81.75 114 ARG A O 1
ATOM 975 N N . VAL A 1 115 ? 11.676 -5.191 13.582 1.00 84.44 115 VAL A N 1
ATOM 976 C CA . VAL A 1 115 ? 11.268 -5.765 14.874 1.00 84.44 115 VAL A CA 1
ATOM 977 C C . VAL A 1 115 ? 10.467 -4.744 15.676 1.00 84.44 115 VAL A C 1
ATOM 979 O O . VAL A 1 115 ? 9.282 -4.976 15.887 1.00 84.44 115 VAL A O 1
ATOM 982 N N . GLU A 1 116 ? 11.059 -3.583 15.973 1.00 82.69 116 GLU A N 1
ATOM 983 C CA . GLU A 1 116 ? 10.415 -2.475 16.702 1.00 82.69 116 GLU A CA 1
ATOM 984 C C . GLU A 1 116 ? 9.050 -2.109 16.101 1.00 82.69 116 GLU A C 1
ATOM 986 O O . GLU A 1 116 ? 8.045 -2.003 16.802 1.00 82.69 116 GLU A O 1
ATOM 991 N N . ARG A 1 117 ? 8.983 -1.996 14.768 1.00 82.12 117 ARG A N 1
ATOM 992 C CA . ARG A 1 117 ? 7.730 -1.719 14.062 1.00 82.12 117 ARG A CA 1
ATOM 993 C C . ARG A 1 117 ? 6.698 -2.829 14.233 1.00 82.12 117 ARG A C 1
ATOM 995 O O . ARG A 1 117 ? 5.516 -2.541 14.378 1.00 82.12 117 ARG A O 1
ATOM 1002 N N . SER A 1 118 ? 7.121 -4.088 14.131 1.00 84.44 118 SER A N 1
ATOM 1003 C CA . SER A 1 118 ? 6.198 -5.223 14.238 1.00 84.44 118 SER A CA 1
ATOM 1004 C C . SER A 1 118 ? 5.631 -5.321 15.651 1.00 84.44 118 SER A C 1
ATOM 1006 O O . SER A 1 118 ? 4.441 -5.562 15.799 1.00 84.44 118 SER A O 1
ATOM 1008 N N . GLU A 1 119 ? 6.451 -5.075 16.672 1.00 88.81 119 GLU A N 1
ATOM 1009 C CA . GLU A 1 119 ? 6.017 -5.033 18.070 1.00 88.81 119 GLU A CA 1
ATOM 1010 C C . GLU A 1 119 ? 5.010 -3.906 18.312 1.00 88.81 119 GLU A C 1
ATOM 1012 O O . GLU A 1 119 ? 3.923 -4.168 18.823 1.00 88.81 119 GLU A O 1
ATOM 1017 N N . PHE A 1 120 ? 5.316 -2.683 17.865 1.00 88.06 120 PHE A N 1
ATOM 1018 C CA . PHE A 1 120 ? 4.399 -1.546 17.977 1.00 88.06 120 PHE A CA 1
ATOM 1019 C C . PHE A 1 120 ? 3.064 -1.809 17.266 1.00 88.06 120 PHE A C 1
ATOM 1021 O O . PHE A 1 120 ? 1.997 -1.626 17.848 1.00 88.06 120 PHE A O 1
ATOM 1028 N N . ILE A 1 121 ? 3.108 -2.286 16.017 1.00 90.00 121 ILE A N 1
ATOM 1029 C CA . ILE A 1 121 ? 1.897 -2.613 15.255 1.00 90.00 121 ILE A CA 1
ATOM 1030 C C . ILE A 1 121 ? 1.087 -3.699 15.965 1.00 90.00 121 ILE A C 1
ATOM 1032 O O . ILE A 1 121 ? -0.128 -3.562 16.058 1.00 90.00 121 ILE A O 1
ATOM 1036 N N . ASN A 1 122 ? 1.727 -4.751 16.478 1.00 91.94 122 ASN A N 1
ATOM 1037 C CA . ASN A 1 122 ? 1.024 -5.825 17.178 1.00 91.94 122 ASN A CA 1
ATOM 1038 C C . ASN A 1 122 ? 0.332 -5.313 18.447 1.00 91.94 122 ASN A C 1
ATOM 1040 O O . ASN A 1 122 ? -0.825 -5.650 18.668 1.00 91.94 122 ASN A O 1
ATOM 1044 N N . GLN A 1 123 ? 0.980 -4.435 19.218 1.00 93.12 123 GLN A N 1
ATOM 1045 C CA . GLN A 1 123 ? 0.355 -3.796 20.383 1.00 93.12 123 GLN A CA 1
ATOM 1046 C C . GLN A 1 123 ? -0.880 -2.977 19.987 1.00 93.12 123 GLN A C 1
ATOM 1048 O O . GLN A 1 123 ? -1.933 -3.101 20.609 1.00 93.12 123 GLN A O 1
ATOM 1053 N N . VAL A 1 124 ? -0.784 -2.167 18.926 1.00 93.19 124 VAL A N 1
ATOM 1054 C CA . VAL A 1 124 ? -1.931 -1.391 18.425 1.00 93.19 124 VAL A CA 1
ATOM 1055 C C . VAL A 1 124 ? -3.051 -2.319 17.946 1.00 93.19 124 VAL A C 1
ATOM 1057 O O . VAL A 1 124 ? -4.214 -2.072 18.259 1.00 93.19 124 VAL A O 1
ATOM 1060 N N . ILE A 1 125 ? -2.721 -3.397 17.225 1.00 95.12 125 ILE A N 1
ATOM 1061 C CA . ILE A 1 125 ? -3.695 -4.400 16.770 1.00 95.12 125 ILE A CA 1
ATOM 1062 C C . ILE A 1 125 ? -4.417 -5.024 17.966 1.00 95.12 125 ILE A C 1
ATOM 1064 O O . ILE A 1 125 ? -5.641 -5.080 17.952 1.00 95.12 125 ILE A O 1
ATOM 1068 N N . GLU A 1 126 ? -3.693 -5.453 19.001 1.00 96.25 126 GLU A N 1
ATOM 1069 C CA . GLU A 1 126 ? -4.275 -6.064 20.202 1.00 96.25 126 GLU A CA 1
ATOM 1070 C C . GLU A 1 126 ? -5.247 -5.115 20.917 1.00 96.25 126 GLU A C 1
ATOM 1072 O O . GLU A 1 126 ? -6.358 -5.519 21.271 1.00 96.25 126 GLU A O 1
ATOM 1077 N N . ILE A 1 127 ? -4.865 -3.842 21.072 1.00 96.25 127 ILE A N 1
ATOM 1078 C CA . ILE A 1 127 ? -5.718 -2.813 21.680 1.00 96.25 127 ILE A CA 1
ATOM 1079 C C . ILE A 1 127 ? -6.989 -2.614 20.846 1.00 96.25 127 ILE A C 1
ATOM 1081 O O . ILE A 1 127 ? -8.095 -2.720 21.375 1.00 96.25 127 ILE A O 1
ATOM 1085 N N . VAL A 1 128 ? -6.847 -2.368 19.539 1.00 96.44 128 VAL A N 1
ATOM 1086 C CA . VAL A 1 128 ? -7.989 -2.129 18.643 1.00 96.44 128 VAL A CA 1
ATOM 1087 C C . VAL A 1 128 ? -8.914 -3.343 18.604 1.00 96.44 128 VAL A C 1
ATOM 1089 O O . VAL A 1 128 ? -10.127 -3.191 18.716 1.00 96.44 128 VAL A O 1
ATOM 1092 N N . GLN A 1 129 ? -8.364 -4.551 18.485 1.00 96.62 129 GLN A N 1
ATOM 1093 C CA . GLN A 1 129 ? -9.146 -5.784 18.431 1.00 96.62 129 GLN A CA 1
ATOM 1094 C C . GLN A 1 129 ? -9.963 -5.984 19.717 1.00 96.62 129 GLN A C 1
ATOM 1096 O O . GLN A 1 129 ? -11.140 -6.335 19.639 1.00 96.62 129 GLN A O 1
ATOM 1101 N N . SER A 1 130 ? -9.366 -5.727 20.885 1.0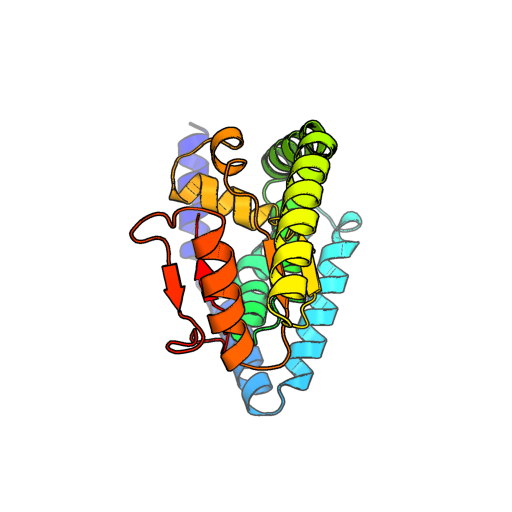0 96.75 130 SER A N 1
ATOM 1102 C CA . SER A 1 130 ? -10.038 -5.827 22.187 1.00 96.75 130 SER A CA 1
ATOM 1103 C C . SER A 1 130 ? -11.201 -4.840 22.312 1.00 96.75 130 SER A C 1
ATOM 1105 O O . SER A 1 130 ? -12.303 -5.215 22.714 1.00 96.75 130 SER A O 1
ATOM 1107 N N . GLU A 1 131 ? -11.000 -3.584 21.913 1.00 97.25 131 GLU A N 1
ATOM 1108 C CA . GLU A 1 131 ? -12.049 -2.561 21.997 1.00 97.25 131 GLU A CA 1
ATOM 1109 C C . GLU A 1 131 ? -13.179 -2.785 20.987 1.00 97.25 131 GLU A C 1
ATOM 1111 O O . GLU A 1 131 ? -14.352 -2.628 21.330 1.00 97.25 131 GLU A O 1
ATOM 1116 N N . LEU A 1 132 ? -12.862 -3.241 19.771 1.00 96.62 132 LEU A N 1
ATOM 1117 C CA . LEU A 1 132 ? -13.883 -3.634 18.795 1.00 96.62 132 LEU A CA 1
ATOM 1118 C C . LEU A 1 132 ? -14.728 -4.809 19.308 1.00 96.62 132 LEU A C 1
ATOM 1120 O O . LEU A 1 132 ? -15.950 -4.789 19.165 1.00 96.62 132 LEU A O 1
ATOM 1124 N N . GLN A 1 133 ? -14.111 -5.791 19.975 1.00 95.56 133 GLN A N 1
ATOM 1125 C CA . GLN A 1 133 ? -14.837 -6.906 20.593 1.00 95.56 133 GLN A CA 1
ATOM 1126 C C . GLN A 1 133 ? -15.772 -6.446 21.719 1.00 95.56 133 GLN A C 1
ATOM 1128 O O . GLN A 1 133 ? -16.913 -6.906 21.779 1.00 95.56 133 GLN A O 1
ATOM 1133 N N . LYS A 1 134 ? -15.332 -5.517 22.581 1.00 96.00 134 LYS A N 1
ATOM 1134 C CA . LYS A 1 134 ? -16.183 -4.916 23.629 1.00 96.00 134 LYS A CA 1
ATOM 1135 C C . LYS A 1 134 ? -17.369 -4.150 23.046 1.00 96.00 134 LYS A C 1
ATOM 1137 O O . LYS A 1 134 ? -18.439 -4.140 23.644 1.00 96.00 134 LYS A O 1
ATOM 1142 N N . ALA A 1 135 ? -17.184 -3.539 21.878 1.00 94.44 135 ALA A N 1
ATOM 1143 C CA . ALA A 1 135 ? -18.240 -2.871 21.124 1.00 94.44 135 ALA A CA 1
ATOM 1144 C C . ALA A 1 135 ? -19.116 -3.836 20.297 1.00 94.44 135 ALA A C 1
ATOM 1146 O O . ALA A 1 135 ? -20.002 -3.379 19.580 1.00 94.44 135 ALA A O 1
ATOM 1147 N N . HIS A 1 136 ? -18.888 -5.154 20.390 1.00 95.00 136 HIS A N 1
ATOM 1148 C CA . HIS A 1 136 ? -19.575 -6.190 19.611 1.00 95.00 136 HIS A CA 1
ATOM 1149 C C . HIS A 1 136 ? -19.429 -6.040 18.084 1.00 95.00 136 HIS A C 1
ATOM 1151 O O . HIS A 1 136 ? -20.305 -6.458 17.329 1.00 95.00 136 HIS A O 1
ATOM 1157 N N . ILE A 1 137 ? -18.306 -5.482 17.620 1.00 95.25 137 ILE A N 1
ATOM 1158 C CA . ILE A 1 137 ? -17.987 -5.319 16.197 1.00 95.25 137 ILE A CA 1
ATOM 1159 C C . ILE A 1 137 ? -17.085 -6.475 15.757 1.00 95.25 137 ILE A C 1
ATOM 1161 O O . ILE A 1 137 ? -15.977 -6.651 16.270 1.00 95.25 137 ILE A O 1
ATOM 1165 N N . THR A 1 138 ? -17.543 -7.258 14.779 1.00 94.62 138 THR A N 1
ATOM 1166 C CA . THR A 1 138 ? -16.724 -8.320 14.180 1.00 94.62 138 THR A CA 1
ATOM 1167 C C . THR A 1 138 ? -15.811 -7.709 13.125 1.00 94.62 138 THR A C 1
ATOM 1169 O O . THR A 1 138 ? -16.282 -7.178 12.124 1.00 94.62 138 THR A O 1
ATOM 1172 N N . ALA A 1 139 ? -14.499 -7.764 13.354 1.00 96.12 139 ALA A N 1
ATOM 1173 C CA . ALA A 1 139 ? -13.520 -7.168 12.456 1.00 96.12 139 ALA A CA 1
ATOM 1174 C C . ALA A 1 139 ? -12.207 -7.956 12.410 1.00 96.12 139 ALA A C 1
ATOM 1176 O O . ALA A 1 139 ? -11.791 -8.563 13.403 1.00 96.12 139 ALA A O 1
ATOM 1177 N N . ILE A 1 140 ? -11.520 -7.877 11.271 1.00 95.75 140 ILE A N 1
ATOM 1178 C CA . ILE A 1 140 ? -10.138 -8.339 11.111 1.00 95.75 140 ILE A CA 1
ATOM 1179 C C . ILE A 1 140 ? -9.228 -7.115 11.133 1.00 95.75 140 ILE A C 1
ATOM 1181 O O . ILE A 1 140 ? -9.339 -6.240 10.271 1.00 95.75 140 ILE A O 1
ATOM 1185 N N . VAL A 1 141 ? -8.316 -7.062 12.101 1.00 95.75 141 VAL A N 1
ATOM 1186 C CA . VAL A 1 141 ? -7.352 -5.971 12.242 1.00 95.75 141 VAL A CA 1
ATOM 1187 C C . VAL A 1 141 ? -5.971 -6.458 11.798 1.00 95.75 141 VAL A C 1
ATOM 1189 O O . VAL A 1 141 ? -5.439 -7.426 12.333 1.00 95.75 141 VAL A O 1
ATOM 1192 N N . GLU A 1 142 ? -5.381 -5.801 10.798 1.00 93.25 142 GLU A N 1
ATOM 1193 C CA . GLU A 1 142 ? -4.082 -6.179 10.231 1.00 93.25 142 GLU A CA 1
ATOM 1194 C C . GLU A 1 142 ? -3.136 -4.981 10.069 1.00 93.25 142 GLU A C 1
ATOM 1196 O O . GLU A 1 142 ? -3.535 -3.871 9.708 1.00 93.25 142 GLU A O 1
ATOM 1201 N N . GLY A 1 143 ? -1.839 -5.210 10.277 1.00 88.00 143 GLY A N 1
ATOM 1202 C CA . GLY A 1 143 ? -0.801 -4.233 9.958 1.00 88.00 143 GLY A CA 1
ATOM 1203 C C . GLY A 1 143 ? -0.626 -4.101 8.446 1.00 88.00 143 GLY A C 1
ATOM 1204 O O . GLY A 1 143 ? -0.437 -5.095 7.743 1.00 88.00 143 GLY A O 1
ATOM 1205 N N . ARG A 1 144 ? -0.650 -2.874 7.916 1.00 81.75 144 ARG A N 1
ATOM 1206 C CA . ARG A 1 144 ? -0.476 -2.605 6.482 1.00 81.75 144 ARG A CA 1
ATOM 1207 C C . ARG A 1 144 ? 0.931 -2.062 6.216 1.00 81.75 144 ARG A C 1
ATOM 1209 O O . ARG A 1 144 ? 1.138 -0.854 6.342 1.00 81.75 144 ARG A O 1
ATOM 1216 N N . PRO A 1 145 ? 1.892 -2.895 5.774 1.00 75.06 145 PRO A N 1
ATOM 1217 C CA . PRO A 1 145 ? 3.208 -2.392 5.413 1.00 75.06 145 PRO A CA 1
ATOM 1218 C C . PRO A 1 145 ? 3.098 -1.442 4.216 1.00 75.06 145 PRO A C 1
ATOM 1220 O O . PRO A 1 145 ? 2.357 -1.684 3.258 1.00 75.06 145 PRO A O 1
ATOM 1223 N N . LYS A 1 146 ? 3.862 -0.349 4.252 1.00 77.31 146 LYS A N 1
ATOM 1224 C CA . LYS A 1 146 ? 4.012 0.536 3.095 1.00 77.31 146 LYS A CA 1
ATOM 1225 C C . LYS A 1 146 ? 4.986 -0.055 2.083 1.00 77.31 146 LYS A C 1
ATOM 1227 O O . LYS A 1 146 ? 6.053 -0.546 2.439 1.00 77.31 146 LYS A O 1
ATOM 1232 N N . HIS A 1 147 ? 4.628 0.059 0.810 1.00 85.38 147 HIS A N 1
ATOM 1233 C CA . HIS A 1 147 ? 5.472 -0.350 -0.312 1.00 85.38 147 HIS A CA 1
ATOM 1234 C C . HIS A 1 147 ? 6.615 0.630 -0.559 1.00 85.38 147 HIS A C 1
ATOM 1236 O O . HIS A 1 147 ? 6.459 1.840 -0.356 1.00 85.38 147 HIS A O 1
ATOM 1242 N N . ILE A 1 148 ? 7.745 0.112 -1.041 1.00 90.38 148 ILE A N 1
ATOM 1243 C CA . ILE A 1 148 ? 9.005 0.859 -1.167 1.00 90.38 148 ILE A CA 1
ATOM 1244 C C . ILE A 1 148 ? 8.833 2.051 -2.110 1.00 90.38 148 ILE A C 1
ATOM 1246 O O . ILE A 1 148 ? 9.211 3.173 -1.777 1.00 90.38 148 ILE A O 1
ATOM 1250 N N . PHE A 1 149 ? 8.195 1.848 -3.261 1.00 91.69 149 PHE A N 1
ATOM 1251 C CA . PHE A 1 149 ? 7.968 2.912 -4.231 1.00 91.69 149 PHE A CA 1
ATOM 1252 C C . PHE A 1 149 ? 7.012 3.991 -3.704 1.00 91.69 149 PHE A C 1
ATOM 1254 O O . PHE A 1 149 ? 7.150 5.173 -4.021 1.00 91.69 149 PHE A O 1
ATOM 1261 N N . SER A 1 150 ? 6.050 3.612 -2.859 1.00 88.81 150 SER A N 1
ATOM 1262 C CA . SER A 1 150 ? 5.143 4.569 -2.211 1.00 88.81 150 SER A CA 1
ATOM 1263 C C . SER A 1 150 ? 5.854 5.405 -1.146 1.00 88.81 150 SER A C 1
ATOM 1265 O O . SER A 1 150 ? 5.601 6.607 -1.061 1.00 88.81 150 SER A O 1
ATOM 1267 N N . ILE A 1 151 ? 6.770 4.797 -0.384 1.00 88.12 151 ILE A N 1
ATOM 1268 C CA . ILE A 1 151 ? 7.671 5.503 0.540 1.00 88.12 151 ILE A CA 1
ATOM 1269 C C . ILE A 1 151 ? 8.523 6.495 -0.242 1.00 88.12 151 ILE A C 1
ATOM 1271 O O . ILE A 1 151 ? 8.467 7.686 0.047 1.00 88.12 151 ILE A O 1
ATOM 1275 N N . TYR A 1 152 ? 9.199 6.038 -1.298 1.00 90.88 152 TYR A N 1
ATOM 1276 C CA . TYR A 1 152 ? 10.003 6.894 -2.167 1.00 90.88 152 TYR A CA 1
ATOM 1277 C C . TYR A 1 152 ? 9.201 8.085 -2.717 1.00 90.88 152 TYR A C 1
ATOM 1279 O O . TYR A 1 152 ? 9.621 9.233 -2.582 1.00 90.88 152 TYR A O 1
ATOM 1287 N N . ARG A 1 153 ? 7.997 7.857 -3.264 1.00 89.19 153 ARG A N 1
ATOM 1288 C CA . ARG A 1 153 ? 7.135 8.957 -3.736 1.00 89.19 153 ARG A CA 1
ATOM 1289 C C . ARG A 1 153 ? 6.756 9.927 -2.618 1.00 89.19 153 ARG A C 1
ATOM 1291 O O . ARG A 1 153 ? 6.672 11.129 -2.863 1.00 89.19 153 ARG A O 1
ATOM 1298 N N . LYS A 1 154 ? 6.517 9.432 -1.399 1.00 85.06 154 LYS A N 1
ATOM 1299 C CA . LYS A 1 154 ? 6.212 10.278 -0.238 1.00 85.06 154 LYS A CA 1
ATOM 1300 C C . LYS A 1 154 ? 7.437 11.100 0.192 1.00 85.06 154 LYS A C 1
ATOM 1302 O O . LYS A 1 154 ? 7.240 12.283 0.460 1.00 85.06 154 LYS A O 1
ATOM 1307 N N . MET A 1 155 ? 8.649 10.527 0.166 1.00 88.00 155 MET A N 1
ATOM 1308 C CA . MET A 1 155 ? 9.919 11.244 0.399 1.00 88.00 155 MET A CA 1
ATOM 1309 C C . MET A 1 155 ? 10.055 12.399 -0.585 1.00 88.00 155 MET A C 1
ATOM 1311 O O . MET A 1 155 ? 10.168 13.548 -0.178 1.00 88.00 155 MET A O 1
ATOM 1315 N N . GLN A 1 156 ? 9.933 12.107 -1.884 1.00 88.88 156 GLN A N 1
ATOM 1316 C CA . GLN A 1 156 ? 10.085 13.106 -2.943 1.00 88.88 156 GLN A CA 1
ATOM 1317 C C . GLN A 1 156 ? 9.037 14.222 -2.855 1.00 88.88 156 GLN A C 1
ATOM 1319 O O . GLN A 1 156 ? 9.364 15.391 -3.018 1.00 88.88 156 GLN A O 1
ATOM 1324 N N . ARG A 1 157 ? 7.774 13.879 -2.571 1.00 86.81 157 ARG A N 1
ATOM 1325 C CA . ARG A 1 157 ? 6.684 14.864 -2.501 1.00 86.81 157 ARG A CA 1
ATOM 1326 C C . ARG A 1 157 ? 6.784 15.784 -1.284 1.00 86.81 157 ARG A C 1
ATOM 1328 O O . ARG A 1 157 ? 6.427 16.950 -1.398 1.00 86.81 157 ARG A O 1
ATOM 1335 N N . LYS A 1 158 ? 7.177 15.257 -0.120 1.00 82.75 158 LYS A N 1
ATOM 1336 C CA . LYS A 1 158 ? 7.264 16.038 1.126 1.00 82.75 158 LYS A CA 1
ATOM 1337 C C . LYS A 1 158 ? 8.663 16.620 1.375 1.00 82.75 158 LYS A C 1
ATOM 1339 O O . LYS A 1 158 ? 8.796 17.445 2.267 1.00 82.75 158 LYS A O 1
ATOM 1344 N N . GLY A 1 159 ? 9.675 16.206 0.611 1.00 84.88 159 GLY A N 1
ATOM 1345 C CA . GLY A 1 15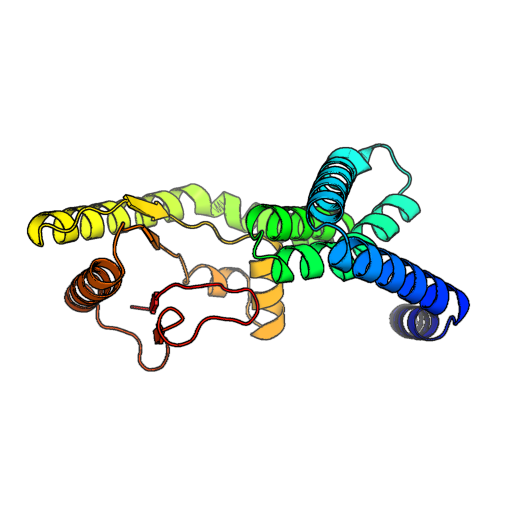9 ? 11.069 16.597 0.837 1.00 84.88 159 GLY A CA 1
ATOM 1346 C C . GLY A 1 159 ? 11.614 16.092 2.173 1.00 84.88 159 GLY A C 1
ATOM 1347 O O . GLY A 1 159 ? 12.398 16.785 2.808 1.00 84.88 159 GLY A O 1
ATOM 1348 N N . VAL A 1 160 ? 11.139 14.927 2.622 1.00 83.19 160 VAL A N 1
ATOM 1349 C CA . VAL A 1 160 ? 11.454 14.355 3.939 1.00 83.19 160 VAL A CA 1
ATOM 1350 C C . VAL A 1 160 ? 12.328 13.120 3.805 1.00 83.19 160 VAL A C 1
ATOM 1352 O O . VAL A 1 160 ? 12.185 12.347 2.850 1.00 83.19 160 VAL A O 1
ATOM 1355 N N . GLU A 1 161 ? 13.185 12.925 4.801 1.00 82.44 161 GLU A N 1
ATOM 1356 C CA . GLU A 1 161 ? 14.023 11.738 4.914 1.00 82.44 161 GLU A CA 1
ATOM 1357 C C . GLU A 1 161 ? 13.206 10.507 5.312 1.00 82.44 161 GLU A C 1
ATOM 1359 O O . GLU A 1 161 ? 12.049 10.578 5.747 1.00 82.44 161 GLU A O 1
ATOM 1364 N N . LEU A 1 162 ? 13.824 9.347 5.132 1.00 78.25 162 LEU A N 1
ATOM 1365 C CA . LEU A 1 162 ? 13.208 8.049 5.344 1.00 78.25 162 LEU A CA 1
ATOM 1366 C C . LEU A 1 162 ? 12.734 7.874 6.801 1.00 78.25 162 LEU A C 1
ATOM 1368 O O . LEU A 1 162 ? 11.631 7.374 7.028 1.00 78.25 162 LEU A O 1
ATOM 1372 N N . GLU A 1 163 ? 13.502 8.390 7.764 1.00 75.44 163 GLU A N 1
ATOM 1373 C CA . GLU A 1 163 ? 13.203 8.381 9.199 1.00 75.44 163 GLU A CA 1
ATOM 1374 C C . GLU A 1 163 ? 11.875 9.069 9.526 1.00 75.44 163 GLU A C 1
ATOM 1376 O O . GLU A 1 163 ? 11.083 8.544 10.302 1.00 75.44 163 GLU A O 1
ATOM 1381 N N . GLN A 1 164 ? 11.590 10.201 8.881 1.00 69.38 164 GLN A N 1
ATOM 1382 C CA . GLN A 1 164 ? 10.376 10.993 9.113 1.00 69.38 164 GLN A CA 1
ATOM 1383 C C . GLN A 1 164 ? 9.124 10.358 8.490 1.00 69.38 164 GLN A C 1
ATOM 1385 O O . GLN A 1 164 ? 7.993 10.730 8.804 1.00 69.38 164 GLN A O 1
ATOM 1390 N N . ILE A 1 165 ? 9.290 9.407 7.568 1.00 67.94 165 ILE A N 1
ATOM 1391 C CA . ILE A 1 165 ? 8.164 8.659 6.998 1.00 67.94 165 ILE A CA 1
ATOM 1392 C C . ILE A 1 165 ? 7.746 7.509 7.907 1.00 67.94 165 ILE A C 1
ATOM 1394 O O . ILE A 1 165 ? 6.576 7.110 7.856 1.00 67.94 165 ILE A O 1
ATOM 1398 N N . TYR A 1 166 ? 8.667 6.995 8.720 1.00 58.03 166 TYR A N 1
ATOM 1399 C CA . TYR A 1 166 ? 8.419 5.862 9.606 1.00 58.03 166 TYR A CA 1
ATOM 1400 C C . TYR A 1 166 ? 7.447 6.168 10.744 1.00 58.03 166 TYR A C 1
ATOM 1402 O O . TYR A 1 166 ? 6.740 5.259 11.157 1.00 58.03 166 TYR A O 1
ATOM 1410 N N . ASP A 1 167 ? 7.254 7.434 11.116 1.00 57.22 167 ASP A N 1
ATOM 1411 C CA . ASP A 1 167 ? 6.210 7.856 12.070 1.00 57.22 167 ASP A CA 1
ATOM 1412 C C . ASP A 1 167 ? 4.773 7.711 11.528 1.00 57.22 167 ASP A C 1
ATOM 1414 O O . ASP A 1 167 ? 3.817 8.236 12.088 1.00 57.22 167 ASP A O 1
ATOM 1418 N N . THR A 1 168 ? 4.579 7.023 10.399 1.00 63.19 168 THR A N 1
ATOM 1419 C CA . THR A 1 168 ? 3.252 6.809 9.815 1.00 63.19 168 THR A CA 1
ATOM 1420 C C . THR A 1 168 ? 2.993 5.334 9.548 1.00 63.19 168 THR A C 1
ATOM 1422 O O . THR A 1 168 ? 2.728 4.939 8.408 1.00 63.19 168 THR A O 1
ATOM 1425 N N . GLU A 1 169 ? 3.091 4.507 10.580 1.00 76.12 169 GLU A N 1
ATOM 1426 C CA . GLU A 1 169 ? 2.576 3.140 10.523 1.00 76.12 169 GLU A CA 1
ATOM 1427 C C . GLU A 1 169 ? 1.056 3.133 10.318 1.00 76.12 169 GLU A C 1
ATOM 1429 O O . GLU A 1 169 ? 0.368 4.105 10.623 1.00 76.12 169 GLU A O 1
ATOM 1434 N N . ALA A 1 170 ? 0.535 2.074 9.697 1.00 85.62 170 ALA A N 1
ATOM 1435 C CA . ALA A 1 170 ? -0.878 1.991 9.343 1.00 85.62 170 ALA A CA 1
ATOM 1436 C C . ALA A 1 170 ? -1.461 0.634 9.729 1.00 85.62 170 ALA A C 1
ATOM 1438 O O . ALA A 1 170 ? -0.919 -0.416 9.377 1.00 85.62 170 ALA A O 1
ATOM 1439 N N . VAL A 1 171 ? -2.617 0.679 10.381 1.00 91.88 171 VAL A N 1
ATOM 1440 C CA . VAL A 1 171 ? -3.452 -0.482 10.683 1.00 91.88 171 VAL A CA 1
ATOM 1441 C C . VAL A 1 171 ? -4.673 -0.445 9.768 1.00 91.88 171 VAL A C 1
ATOM 1443 O O . VAL A 1 171 ? -5.200 0.622 9.455 1.00 91.88 171 VAL A O 1
ATOM 1446 N N . ARG A 1 172 ? -5.095 -1.609 9.278 1.00 94.88 172 ARG A N 1
ATOM 1447 C CA . ARG A 1 172 ? -6.329 -1.781 8.514 1.00 94.88 172 ARG A CA 1
ATOM 1448 C C . ARG A 1 172 ? -7.321 -2.566 9.353 1.00 94.88 172 ARG A C 1
ATOM 1450 O O . ARG A 1 172 ? -6.964 -3.596 9.906 1.00 94.88 172 ARG A O 1
ATOM 1457 N N . ILE A 1 173 ? -8.559 -2.094 9.365 1.00 96.50 173 ILE A N 1
ATOM 1458 C CA . ILE A 1 173 ? -9.704 -2.781 9.952 1.00 96.50 173 ILE A CA 1
ATOM 1459 C C . ILE A 1 173 ? -10.608 -3.193 8.788 1.00 96.50 173 ILE A C 1
ATOM 1461 O O . ILE A 1 173 ? -10.974 -2.353 7.964 1.00 96.50 173 ILE A O 1
ATOM 1465 N N . LEU A 1 174 ? -10.892 -4.486 8.672 1.00 96.19 174 LEU A N 1
ATOM 1466 C CA . LEU A 1 174 ? -11.820 -5.055 7.700 1.00 96.19 174 LEU A CA 1
ATOM 1467 C C . LEU A 1 174 ? -13.086 -5.481 8.437 1.00 96.19 174 LEU A C 1
ATOM 1469 O O . LEU A 1 174 ? -12.998 -6.188 9.438 1.00 96.19 174 LEU A O 1
ATOM 1473 N N . VAL A 1 175 ? -14.232 -5.055 7.924 1.00 97.00 175 VAL A N 1
ATOM 1474 C CA . VAL A 1 175 ? -15.571 -5.348 8.447 1.00 97.00 175 VAL A CA 1
ATOM 1475 C C . VAL A 1 175 ? -16.489 -5.707 7.283 1.00 97.00 175 VAL A C 1
ATOM 1477 O O . VAL A 1 175 ? -16.164 -5.397 6.131 1.00 97.00 175 VAL A O 1
ATOM 1480 N N . ASP A 1 176 ? -17.617 -6.342 7.584 1.00 94.50 176 ASP A N 1
ATOM 1481 C CA . ASP A 1 176 ? -18.550 -6.825 6.563 1.00 94.50 176 ASP A CA 1
ATOM 1482 C C . ASP A 1 176 ? -19.492 -5.719 6.058 1.00 94.50 176 ASP A C 1
ATOM 1484 O O . ASP A 1 176 ? -19.788 -5.660 4.864 1.00 94.50 176 ASP A O 1
ATOM 1488 N N . GLU A 1 177 ? -19.906 -4.799 6.937 1.00 95.25 177 GLU A N 1
ATOM 1489 C CA . GLU A 1 177 ? -20.912 -3.776 6.632 1.00 95.25 177 GLU A CA 1
ATOM 1490 C C . GLU A 1 177 ? -20.372 -2.338 6.695 1.00 95.25 177 GLU A C 1
ATOM 1492 O O . GLU A 1 177 ? -19.434 -1.999 7.424 1.00 95.25 177 GLU A O 1
ATOM 1497 N N . ILE A 1 178 ? -21.014 -1.435 5.944 1.00 95.69 178 ILE A N 1
ATOM 1498 C CA . ILE A 1 178 ? -20.651 -0.006 5.936 1.00 95.69 178 ILE A CA 1
ATOM 1499 C C . ILE A 1 178 ? -20.906 0.636 7.306 1.00 95.69 178 ILE A C 1
ATOM 1501 O O . ILE A 1 178 ? -20.110 1.465 7.746 1.00 95.69 178 ILE A O 1
ATOM 1505 N N . SER A 1 179 ? -21.984 0.255 7.999 1.00 96.12 179 SER A N 1
ATOM 1506 C CA . SER A 1 179 ? -22.268 0.736 9.359 1.00 96.12 179 SER A CA 1
ATOM 1507 C C 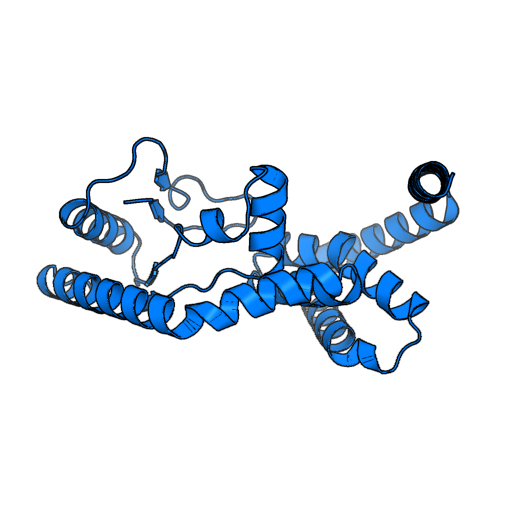. SER A 1 179 ? -21.112 0.447 10.314 1.00 96.12 179 SER A C 1
ATOM 1509 O O . SER A 1 179 ? -20.728 1.313 11.102 1.00 96.12 179 SER A O 1
ATOM 1511 N N . ASP A 1 180 ? -20.502 -0.728 10.177 1.00 96.94 180 ASP A N 1
ATOM 1512 C CA . ASP A 1 180 ? -19.419 -1.183 11.043 1.00 96.94 180 ASP A CA 1
ATOM 1513 C C . ASP A 1 180 ? -18.119 -0.421 10.768 1.00 96.94 180 ASP A C 1
ATOM 1515 O O . ASP A 1 180 ? -17.311 -0.243 11.675 1.00 96.94 180 ASP A O 1
ATOM 1519 N N . CYS A 1 181 ? -17.936 0.120 9.555 1.00 97.31 181 CYS A N 1
ATOM 1520 C CA . CYS A 1 181 ? -16.808 1.004 9.248 1.00 97.31 181 CYS A CA 1
ATOM 1521 C C . CYS A 1 181 ? -16.867 2.281 10.100 1.00 97.31 181 CYS A C 1
ATOM 1523 O O . CYS A 1 181 ? -15.860 2.687 10.683 1.00 97.31 181 CYS A O 1
ATOM 1525 N N . TYR A 1 182 ? -18.044 2.907 10.193 1.00 97.62 182 TYR A N 1
ATOM 1526 C CA . TYR A 1 182 ? -18.236 4.118 10.996 1.00 97.62 182 TYR A CA 1
ATOM 1527 C C . TYR A 1 182 ? -18.241 3.816 12.499 1.00 97.62 182 TYR A C 1
ATOM 1529 O O . TYR A 1 182 ? -17.708 4.608 13.277 1.00 97.62 182 TYR A O 1
ATOM 1537 N N . ALA A 1 183 ? -18.771 2.662 12.917 1.00 97.06 183 ALA A N 1
ATOM 1538 C CA . ALA A 1 183 ? -18.694 2.223 14.309 1.00 97.06 183 ALA A CA 1
ATOM 1539 C C . ALA A 1 183 ? -17.235 1.984 14.742 1.00 97.06 183 ALA A C 1
ATOM 1541 O O . ALA A 1 183 ? -16.802 2.504 15.771 1.00 97.06 183 ALA A O 1
ATOM 1542 N N . ALA A 1 184 ? -16.445 1.286 13.918 1.00 97.44 184 ALA A N 1
ATOM 1543 C CA . ALA A 1 184 ? -15.022 1.072 14.160 1.00 97.44 184 ALA A CA 1
ATOM 1544 C C . ALA A 1 184 ? -14.232 2.391 14.188 1.00 97.44 184 ALA A C 1
ATOM 1546 O O . ALA A 1 184 ? -13.361 2.559 15.041 1.00 97.44 184 ALA A O 1
ATOM 1547 N N . LEU A 1 185 ? -14.558 3.353 13.313 1.00 97.38 185 LEU A N 1
ATOM 1548 C CA . LEU A 1 185 ? -13.978 4.700 13.358 1.00 97.38 185 LEU A CA 1
ATOM 1549 C C . LEU A 1 185 ? -14.232 5.374 14.715 1.00 97.38 185 LEU A C 1
ATOM 1551 O O . LEU A 1 185 ? -13.304 5.923 15.305 1.00 97.38 185 LEU A O 1
ATOM 1555 N N . GLY A 1 186 ? -15.465 5.293 15.225 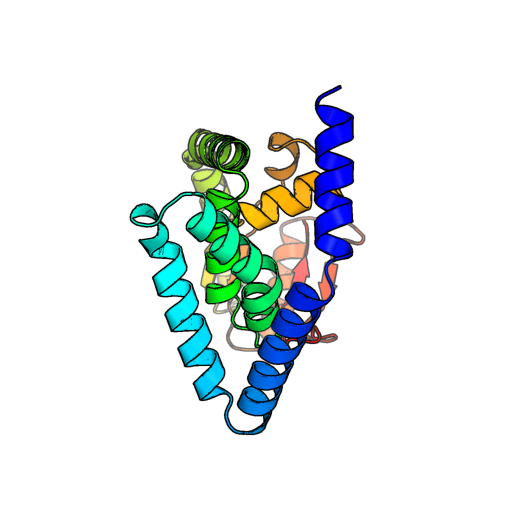1.00 96.69 186 GLY A N 1
ATOM 1556 C CA . GLY A 1 186 ? -15.832 5.833 16.534 1.00 96.69 186 GLY A CA 1
ATOM 1557 C C . GLY A 1 186 ? -15.038 5.204 17.681 1.00 96.69 186 GLY A C 1
ATOM 1558 O O . GLY A 1 186 ? -14.539 5.926 18.542 1.00 96.69 186 GLY A O 1
ATOM 1559 N N . VAL A 1 187 ? -14.849 3.879 17.658 1.00 96.94 187 VAL A N 1
ATOM 1560 C CA . VAL A 1 187 ? -14.002 3.167 18.635 1.00 96.94 187 VAL A CA 1
ATOM 1561 C C . VAL A 1 187 ? -12.556 3.672 18.578 1.00 96.94 187 VAL A C 1
ATOM 1563 O O . VAL A 1 187 ? -11.981 4.010 19.611 1.00 96.94 187 VAL A O 1
ATOM 1566 N N . VAL A 1 188 ? -11.978 3.797 17.379 1.00 97.19 188 VAL A N 1
ATOM 1567 C CA . VAL A 1 188 ? -10.598 4.2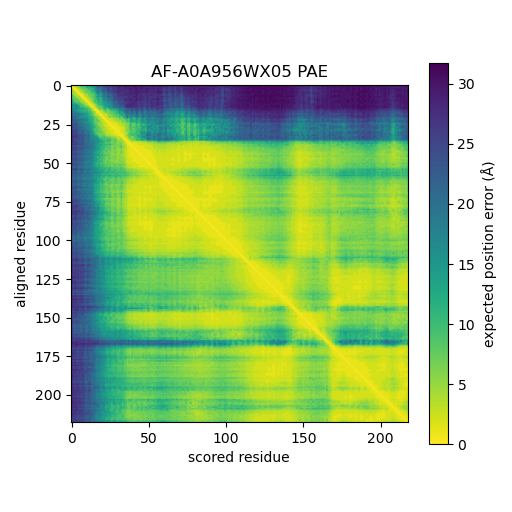81 17.195 1.00 97.19 188 VAL A CA 1
ATOM 1568 C C . VAL A 1 188 ? -10.428 5.724 17.686 1.00 97.19 188 VAL A C 1
ATOM 1570 O O . VAL A 1 188 ? -9.450 6.019 18.370 1.00 97.19 188 VAL A O 1
ATOM 1573 N N . HIS A 1 189 ? -11.376 6.618 17.394 1.00 96.81 189 HIS A N 1
ATOM 1574 C CA . HIS A 1 189 ? -11.351 8.009 17.880 1.00 96.81 189 HIS A CA 1
ATOM 1575 C C . HIS A 1 189 ? -11.609 8.132 19.388 1.00 96.81 189 HIS A C 1
ATOM 1577 O O . HIS A 1 189 ? -11.243 9.139 19.991 1.00 96.81 189 HIS A O 1
ATOM 1583 N N . GLY A 1 190 ? -12.228 7.121 20.004 1.00 95.81 190 GLY A N 1
ATOM 1584 C CA . GLY A 1 190 ? -12.351 7.007 21.457 1.00 95.81 190 GLY A CA 1
ATOM 1585 C C . GLY A 1 190 ? -11.042 6.596 22.139 1.00 95.81 190 GLY A C 1
ATOM 1586 O O . GLY A 1 190 ? -10.781 7.023 23.261 1.00 95.81 190 GLY A O 1
ATOM 1587 N N . LEU A 1 191 ? -10.209 5.803 21.456 1.00 94.94 191 LEU A N 1
ATOM 1588 C CA . LEU A 1 191 ? -8.897 5.373 21.949 1.00 94.94 191 LEU A CA 1
ATOM 1589 C C . LEU A 1 191 ? -7.833 6.465 21.823 1.00 94.94 191 LEU A C 1
ATOM 1591 O O . LEU A 1 191 ? -7.053 6.686 22.751 1.00 94.94 191 LEU A O 1
ATOM 1595 N N . TRP A 1 192 ? -7.800 7.143 20.675 1.00 95.19 192 TRP A N 1
ATOM 1596 C CA . TRP A 1 192 ? -6.786 8.142 20.348 1.00 95.19 192 TRP A CA 1
ATOM 1597 C C . TRP A 1 192 ? -7.414 9.377 19.715 1.00 95.19 192 TRP A C 1
ATOM 1599 O O . TRP A 1 192 ? -8.362 9.298 18.934 1.00 95.19 192 TRP A O 1
ATOM 1609 N N . ARG A 1 193 ? -6.860 10.547 20.044 1.00 94.25 193 ARG A N 1
ATOM 1610 C CA . ARG A 1 193 ? -7.383 11.827 19.571 1.00 94.25 193 ARG A CA 1
ATOM 1611 C C . ARG A 1 193 ? -7.066 12.006 18.079 1.00 94.25 193 ARG A C 1
ATOM 1613 O O . ARG A 1 193 ? -5.892 12.104 17.743 1.00 94.25 193 ARG A O 1
ATOM 1620 N N . PRO A 1 194 ? -8.068 12.168 17.197 1.00 93.81 194 PRO A N 1
ATOM 1621 C CA . PRO A 1 194 ? -7.812 12.352 15.774 1.00 93.81 194 PRO A CA 1
ATOM 1622 C C . PRO A 1 194 ? -7.051 13.643 15.477 1.00 93.81 194 PRO A C 1
ATOM 1624 O O . PRO A 1 194 ? -7.299 14.695 16.078 1.00 93.81 194 PRO A O 1
ATOM 1627 N N . ILE A 1 195 ? -6.148 13.560 14.500 1.00 91.56 195 ILE A N 1
ATOM 1628 C CA . ILE A 1 195 ? -5.387 14.700 13.995 1.00 91.56 195 ILE A CA 1
ATOM 1629 C C . ILE A 1 195 ? -6.299 15.521 13.064 1.00 91.56 195 ILE A C 1
ATOM 1631 O O . ILE A 1 195 ? -6.803 14.987 12.070 1.00 91.56 195 ILE A O 1
ATOM 1635 N N . PRO A 1 196 ? -6.533 16.819 13.343 1.00 90.12 196 PRO A N 1
ATOM 1636 C CA . PRO A 1 196 ? -7.404 17.649 12.516 1.00 90.12 196 PRO A CA 1
ATOM 1637 C C . PRO A 1 196 ? -6.949 17.704 11.053 1.00 90.12 196 PRO A C 1
ATOM 1639 O O . PRO A 1 196 ? -5.783 17.967 10.770 1.00 90.12 196 PRO A O 1
ATOM 1642 N N . GLY A 1 197 ? -7.887 17.503 10.124 1.00 88.81 197 GLY A N 1
ATOM 1643 C CA . GLY A 1 197 ? -7.624 17.560 8.681 1.00 88.81 197 GLY A CA 1
ATOM 1644 C C . GLY A 1 197 ? -7.012 16.292 8.074 1.00 88.81 197 GLY A C 1
ATOM 1645 O O . GLY A 1 197 ? -6.800 16.263 6.868 1.00 88.81 197 GLY A O 1
ATOM 1646 N N . GLU A 1 198 ? -6.772 15.244 8.867 1.00 89.62 198 GLU A N 1
ATOM 1647 C CA . GLU A 1 198 ? -6.226 13.954 8.406 1.00 89.62 198 GLU A CA 1
ATOM 1648 C C . GLU A 1 198 ? -7.293 12.836 8.437 1.00 89.62 198 GLU A C 1
ATOM 1650 O O . GLU A 1 198 ? -6.992 11.670 8.701 1.00 89.62 198 GLU A O 1
ATOM 1655 N N . PHE A 1 199 ? -8.556 13.195 8.182 1.00 93.75 199 PHE A N 1
ATOM 1656 C CA . PHE A 1 199 ? -9.670 12.263 7.995 1.00 93.75 199 PHE A CA 1
ATOM 1657 C C . PHE A 1 199 ? -10.220 12.376 6.571 1.00 93.75 199 PHE A C 1
ATOM 1659 O O . PHE A 1 199 ? -10.654 13.452 6.163 1.00 93.75 199 PHE A O 1
ATOM 1666 N N . ASP A 1 200 ? -10.246 11.255 5.849 1.00 93.81 200 ASP A N 1
ATOM 1667 C CA . ASP A 1 200 ? -10.839 11.146 4.517 1.00 93.81 200 ASP A CA 1
ATOM 1668 C C . ASP A 1 200 ? -11.922 10.056 4.498 1.00 93.81 200 ASP A C 1
ATOM 1670 O O . ASP A 1 200 ? -11.652 8.881 4.782 1.00 93.81 200 ASP A O 1
ATOM 1674 N N . ASP A 1 201 ? -13.131 10.421 4.070 1.00 96.19 201 ASP A N 1
ATOM 1675 C CA . ASP A 1 201 ? -14.231 9.482 3.839 1.00 96.19 201 ASP A CA 1
ATOM 1676 C C . ASP A 1 201 ? -14.345 9.121 2.348 1.00 96.19 201 ASP A C 1
ATOM 1678 O O . ASP A 1 201 ? -15.038 9.786 1.567 1.00 96.19 201 ASP A O 1
ATOM 1682 N N . TYR A 1 202 ? -13.673 8.033 1.952 1.00 95.62 202 TYR A N 1
ATOM 1683 C CA . TYR A 1 202 ? -13.793 7.478 0.602 1.00 95.62 202 TYR A CA 1
ATOM 1684 C C . TYR A 1 202 ? -14.964 6.493 0.449 1.00 95.62 202 TYR A C 1
ATOM 1686 O O . TYR A 1 202 ? -15.133 5.925 -0.629 1.00 95.62 202 TYR A O 1
ATOM 1694 N N . ILE A 1 203 ? -15.758 6.237 1.495 1.00 94.19 203 ILE A N 1
ATOM 1695 C CA . ILE A 1 203 ? -17.017 5.491 1.357 1.00 94.19 203 ILE A CA 1
ATOM 1696 C C . ILE A 1 203 ? -18.070 6.422 0.755 1.00 94.19 203 ILE A C 1
ATOM 1698 O O . ILE A 1 203 ? -18.685 6.070 -0.252 1.00 94.19 203 ILE A O 1
ATOM 1702 N N . ALA A 1 204 ? -18.215 7.619 1.328 1.00 94.00 204 ALA A N 1
ATOM 1703 C CA . ALA A 1 204 ? -19.110 8.659 0.832 1.00 94.00 204 ALA A CA 1
ATOM 1704 C C . ALA A 1 204 ? -18.608 9.278 -0.482 1.00 94.00 204 ALA A C 1
ATOM 1706 O O . ALA A 1 204 ? -19.408 9.558 -1.373 1.00 94.00 204 ALA A O 1
ATOM 1707 N N . ASN A 1 205 ? -17.285 9.439 -0.630 1.00 92.56 205 ASN A N 1
ATOM 1708 C CA . ASN A 1 205 ? -16.658 9.992 -1.834 1.00 92.56 205 ASN A CA 1
ATOM 1709 C C . ASN A 1 205 ? -15.637 9.007 -2.439 1.00 92.56 205 ASN A C 1
ATOM 1711 O O . ASN A 1 205 ? -14.426 9.177 -2.251 1.00 92.56 205 ASN A O 1
ATOM 1715 N N . PRO A 1 206 ? -16.092 7.960 -3.158 1.00 89.44 206 PRO A N 1
ATOM 1716 C CA . PRO A 1 206 ? -15.198 6.987 -3.776 1.00 89.44 206 PRO A CA 1
ATOM 1717 C C . PRO A 1 206 ? -14.211 7.640 -4.743 1.00 89.44 206 PRO A C 1
ATOM 1719 O O . PRO A 1 206 ? -14.543 8.587 -5.455 1.00 89.44 206 PRO A O 1
ATOM 1722 N N . LYS A 1 207 ? -12.996 7.091 -4.824 1.00 87.19 207 LYS A N 1
ATOM 1723 C CA . LYS A 1 207 ? -12.022 7.518 -5.845 1.00 87.19 207 LYS A CA 1
ATOM 1724 C C . LYS A 1 207 ? -12.455 7.045 -7.235 1.00 87.19 207 LYS A C 1
ATOM 1726 O O . LYS A 1 207 ? -13.164 6.049 -7.355 1.00 87.19 207 LYS A O 1
ATOM 1731 N N . ASP A 1 208 ? -11.904 7.661 -8.282 1.00 81.12 208 ASP A N 1
ATOM 1732 C CA . ASP A 1 208 ? -12.167 7.308 -9.693 1.00 81.12 208 ASP A CA 1
ATOM 1733 C C . ASP A 1 208 ? -11.974 5.818 -10.021 1.00 81.12 208 ASP A C 1
ATOM 1735 O O . ASP A 1 208 ? -12.571 5.290 -10.954 1.00 81.12 208 ASP A O 1
ATOM 1739 N N . ASN A 1 209 ? -11.121 5.120 -9.267 1.00 78.75 209 ASN A N 1
ATOM 1740 C CA . ASN A 1 209 ? -10.875 3.686 -9.415 1.00 78.75 209 ASN A CA 1
ATOM 1741 C C . ASN A 1 209 ? -11.784 2.811 -8.535 1.00 78.75 209 ASN A C 1
ATOM 1743 O O . ASN A 1 209 ? -11.416 1.680 -8.218 1.00 78.75 209 ASN A O 1
ATOM 1747 N N . MET A 1 210 ? -12.930 3.344 -8.105 1.00 80.38 210 MET A N 1
ATOM 1748 C CA . MET A 1 210 ? -13.920 2.686 -7.247 1.00 80.38 210 MET A CA 1
ATOM 1749 C C . MET A 1 210 ? -13.403 2.303 -5.851 1.00 80.38 210 MET A C 1
ATOM 1751 O O . MET A 1 210 ? -14.055 1.539 -5.141 1.00 80.38 210 MET A O 1
ATOM 1755 N N . TYR A 1 211 ? -12.248 2.833 -5.433 1.00 88.88 211 TYR A N 1
ATOM 1756 C CA . TYR A 1 211 ? -11.699 2.593 -4.101 1.00 88.88 211 TYR A CA 1
ATOM 1757 C C . TYR A 1 211 ? -12.568 3.240 -3.018 1.00 88.88 211 TYR A C 1
ATOM 1759 O O . TYR A 1 211 ? -12.861 4.435 -3.103 1.00 88.88 211 TYR A O 1
ATOM 1767 N N . ARG A 1 212 ? -12.906 2.454 -1.986 1.00 92.12 212 ARG A N 1
ATOM 1768 C CA . ARG A 1 212 ? -13.696 2.867 -0.818 1.00 92.12 212 ARG A CA 1
ATOM 1769 C C . ARG A 1 212 ? -13.014 2.424 0.472 1.00 92.12 212 ARG A C 1
ATOM 1771 O O . ARG A 1 212 ? -12.528 1.298 0.550 1.00 92.12 212 ARG A O 1
ATOM 1778 N N . SER A 1 213 ? -12.930 3.327 1.445 1.00 95.00 213 SER A N 1
ATOM 1779 C CA . SER A 1 213 ? -12.344 3.120 2.779 1.00 95.00 213 SER A CA 1
ATOM 1780 C C . SER A 1 213 ? -12.526 4.393 3.605 1.00 95.00 213 SER A C 1
ATOM 1782 O O . SER A 1 213 ? -12.568 5.480 3.035 1.00 95.00 213 SER A O 1
ATOM 1784 N N . LEU A 1 214 ? -12.511 4.285 4.931 1.00 96.50 214 LEU A N 1
ATOM 1785 C CA . LEU A 1 214 ? -12.278 5.429 5.819 1.00 96.50 214 LEU A CA 1
ATOM 1786 C C . LEU A 1 214 ? -10.786 5.505 6.145 1.00 96.50 214 LEU A C 1
ATOM 1788 O O . LEU A 1 214 ? -10.183 4.475 6.458 1.00 96.50 214 LEU A O 1
ATOM 1792 N N . HIS A 1 215 ? -10.166 6.678 6.003 1.00 95.00 215 HIS A N 1
ATOM 1793 C CA . HIS A 1 215 ? -8.778 6.923 6.418 1.00 95.00 215 HIS A CA 1
ATOM 1794 C C . HIS A 1 215 ? -8.790 7.941 7.552 1.00 95.00 215 HIS A C 1
ATOM 1796 O O . HIS A 1 215 ? -9.453 8.966 7.448 1.00 95.00 215 HIS A O 1
ATOM 1802 N N . THR A 1 216 ? -8.050 7.668 8.623 1.00 94.00 216 THR A N 1
ATOM 1803 C CA . THR A 1 216 ? -7.872 8.597 9.742 1.00 94.00 216 THR A CA 1
ATOM 1804 C C . THR A 1 216 ? -6.440 8.516 10.252 1.00 94.00 216 THR A C 1
ATOM 1806 O O . THR A 1 216 ? -5.874 7.423 10.310 1.00 94.00 216 THR A O 1
ATOM 1809 N N . ALA A 1 217 ? -5.868 9.653 10.641 1.00 91.56 217 ALA A N 1
ATOM 1810 C CA . ALA A 1 217 ? -4.684 9.705 11.493 1.00 91.56 217 ALA A CA 1
ATOM 1811 C C . ALA A 1 217 ? -5.096 10.094 12.921 1.00 91.56 217 ALA A C 1
ATOM 1813 O O . ALA A 1 217 ? -5.921 10.994 13.105 1.00 91.56 217 ALA A O 1
ATOM 1814 N N . VAL A 1 218 ? -4.551 9.388 13.909 1.00 91.31 218 VAL A N 1
ATOM 1815 C CA . VAL A 1 218 ? -4.805 9.552 15.350 1.00 91.31 218 VAL A CA 1
ATOM 1816 C C . VAL A 1 218 ? -3.494 9.541 16.126 1.00 91.31 218 VAL A C 1
ATOM 1818 O O . VAL A 1 218 ? -2.483 9.108 15.527 1.00 91.31 218 VAL A O 1
#

Sequence (218 aa):
IKRFSDEKRSQQVATNPKLRSQRDETLRKLFLSMAEDIRVVIIKLADRLHNIRTLKHLNEHKRRRIARETLDIYAPLANRLGIWQIKWELEDNAFRWLEPVTYKEISNGLQQRRVERSEFINQVIEIVQSELQKAHITAIVEGRPKHIFSIYRKMQRKGVELEQIYDTEAVRILVDEISDCYAALGVVHGLWRPIPGEFDDYIANPKDNMYRSLHTAV

Mean predicted aligned error: 9.42 Å

Foldseek 3Di:
DVVVVVVVVVVVVVPDVVVVVVLVVVVVVLVVCCVVDVVVLVVVLVVLLVCLVPVPPDDLVVNLVSLVCLLVPNLVVCVLLVVVVSNLSSQLSSCCSNPVPLSVVLVVVCVVCVVVLVVVQVVVQVVLVVLCVVVVFDKDKDWDDDRSSRLVVVCVVVVDDSVVSSVDTDMDIDGDDPVSLVVSVVSVCVVDPWDPPQWDACQVPPDSSRDGHITTDD

Solvent-accessible surface area (backbone atoms only — not comparable to full-atom values): 12282 Å² total; per-residue (Å²): 117,72,74,66,51,54,55,53,52,59,53,51,65,77,67,42,66,70,64,50,51,52,49,52,50,51,51,51,51,51,53,54,43,47,74,76,39,57,64,60,52,54,53,50,51,51,52,50,48,54,51,57,76,58,39,84,81,54,58,68,70,59,36,38,52,53,24,50,50,32,54,75,46,52,22,54,49,26,45,57,71,48,40,52,73,60,16,54,52,38,35,36,49,20,40,44,59,69,41,49,64,62,44,46,54,54,52,48,58,54,56,76,46,41,61,66,51,49,54,51,46,49,54,52,40,54,54,52,51,52,54,34,51,76,70,71,47,76,65,52,67,44,76,51,83,81,53,65,48,58,51,52,53,49,26,68,73,70,74,45,58,72,75,74,56,61,82,62,78,46,76,42,78,46,58,92,47,73,69,52,52,57,50,50,49,51,54,52,50,70,76,34,69,64,47,88,90,44,65,45,61,20,66,88,51,52,44,98,36,71,47,65,48,81,47,73,43,93

Nearest PDB structures (foldseek):
  7oiw-assembly1_A  TM=9.605E-01  e=1.369E-18  Staphylococcus aureus subsp. aureus Mu50
  7oiw-assembly2_B  TM=9.617E-01  e=2.289E-18  Staphylococcus aureus subsp. aureus Mu50
  8acu-assembly1_A  TM=9.208E-01  e=1.293E-18  Bacillus subtilis
  6yxa-assembly1_A-2  TM=9.400E-01  e=3.046E-18  Bacillus subtilis subsp. subtilis str. 168
  8acu-assembly1_B  TM=8.475E-01  e=3.414E-18  Bacillus subtilis

pLDDT: mean 84.37, std 16.34, range [32.81, 97.62]